Protein AF-A0A2H4VFS8-F1 (afdb_monomer)

Radius of gyration: 21.96 Å; Cα contacts (8 Å, |Δi|>4): 225; chains: 1; bounding box: 40×72×52 Å

Solvent-accessible surface area (backbone atoms only — not comparable to full-atom values): 10709 Å² total; per-residue (Å²): 137,87,81,78,81,76,78,80,76,92,64,66,65,69,62,58,51,53,53,51,34,23,52,55,40,46,54,46,31,50,78,54,38,76,36,35,70,67,17,48,33,65,56,71,67,48,55,74,64,54,52,47,53,9,42,66,72,39,47,92,76,40,47,75,49,74,58,97,90,40,62,27,32,22,33,77,93,63,58,67,81,70,76,62,84,83,52,96,65,89,68,64,49,46,45,80,40,56,57,84,39,56,93,62,60,51,41,70,74,49,70,88,36,30,64,70,88,53,46,74,78,67,60,83,97,75,55,20,31,31,30,48,77,68,31,53,45,30,36,47,48,76,45,85,51,99,71,31,54,46,78,47,79,51,64,79,61,89,71,57,73,63,48,46,50,30,48,51,50,40,52,49,52,50,24,54,74,67,76,32,83

pLDDT: mean 85.87, std 15.76, range [40.78, 98.25]

Nearest PDB structures (foldseek):
  1mkm-assembly1_B  TM=5.967E-01  e=8.851E-01  Thermotoga maritima
  8r3g-assembly1_C  TM=5.478E-01  e=6.572E-01  Bacillus subtilis
  2o0y-assembly2_D  TM=5.936E-01  e=1.606E+00  Rhodococcus sp. (in: high G+C Gram-positive bacteria)
  4ham-assembly1_A-2  TM=4.306E-01  e=7.403E-01  Listeria monocytogenes EGD-e
  3ihu-assembly2_B  TM=4.526E-01  e=4.163E+00  Cupriavidus pinatubonensis JMP134

Foldseek 3Di:
DDDDDDDDDPPPVVVVLLVVLQVLLVVLQAVPPQAALVLVCQLVVDDSVSSVSNCVNCVVQWDWDADPNTITTHHPVPPCVPVPPPPVDPQKAKAFAWPPRCLQRSGPDCVVAEDVVCVVVVDDDTFGFIGIPSHTFWGWDWDDDPAAIDIDTDGPDDDDPRRVVNVVVNVVVVGVVVVHD

Structure (mmCIF, N/CA/C/O backbone):
data_AF-A0A2H4VFS8-F1
#
_entry.id   AF-A0A2H4VFS8-F1
#
loop_
_atom_site.group_PDB
_atom_site.id
_atom_site.type_symbol
_atom_site.label_atom_id
_atom_site.label_alt_id
_atom_site.label_comp_id
_atom_site.label_asym_id
_atom_site.label_entity_id
_atom_site.label_seq_id
_atom_site.pdbx_PDB_ins_code
_atom_site.Cartn_x
_atom_site.Cartn_y
_atom_site.Cartn_z
_atom_site.occupancy
_atom_site.B_iso_or_equiv
_atom_site.auth_seq_id
_atom_site.auth_comp_id
_atom_site.auth_asym_id
_atom_site.auth_atom_id
_atom_site.pdbx_PDB_model_num
ATOM 1 N N . MET A 1 1 ? -3.788 56.561 26.603 1.00 40.78 1 MET A N 1
ATOM 2 C CA . MET A 1 1 ? -3.601 56.008 25.250 1.00 40.78 1 MET A CA 1
ATOM 3 C C . MET A 1 1 ? -3.688 54.502 25.406 1.00 40.78 1 MET A C 1
ATOM 5 O O . MET A 1 1 ? -2.792 53.909 25.986 1.00 40.78 1 MET A O 1
ATOM 9 N N . SER A 1 2 ? -4.862 53.967 25.084 1.00 49.25 2 SER A N 1
ATOM 10 C CA . SER A 1 2 ? -5.205 52.544 25.112 1.00 49.25 2 SER A CA 1
ATOM 11 C C . SER A 1 2 ? -4.477 51.856 23.962 1.00 49.25 2 SER A C 1
ATOM 13 O O . SER A 1 2 ? -4.626 52.319 22.834 1.00 49.25 2 SER A O 1
ATOM 15 N N . LEU A 1 3 ? -3.689 50.817 24.241 1.00 43.34 3 LEU A N 1
ATOM 16 C CA . LEU A 1 3 ? -3.190 49.893 23.224 1.00 43.34 3 LEU A CA 1
ATOM 17 C C . LEU A 1 3 ? -3.836 48.529 23.484 1.00 43.34 3 LEU A C 1
ATOM 19 O O . LEU A 1 3 ? -3.427 47.796 24.380 1.00 43.34 3 LEU A O 1
ATOM 23 N N . ASP A 1 4 ? -4.923 48.317 22.753 1.00 52.69 4 ASP A N 1
ATOM 24 C CA . ASP A 1 4 ? -5.437 47.080 22.173 1.00 52.69 4 ASP A CA 1
ATOM 25 C C . ASP A 1 4 ? -5.128 45.759 22.889 1.00 52.69 4 ASP A C 1
ATOM 27 O O . ASP A 1 4 ? -4.098 45.108 22.720 1.00 52.69 4 ASP A O 1
ATOM 31 N N . MET A 1 5 ? -6.153 45.363 23.637 1.00 52.69 5 MET A N 1
ATOM 32 C CA . MET A 1 5 ? -6.570 44.004 23.945 1.00 52.69 5 MET A CA 1
ATOM 33 C C . MET A 1 5 ? -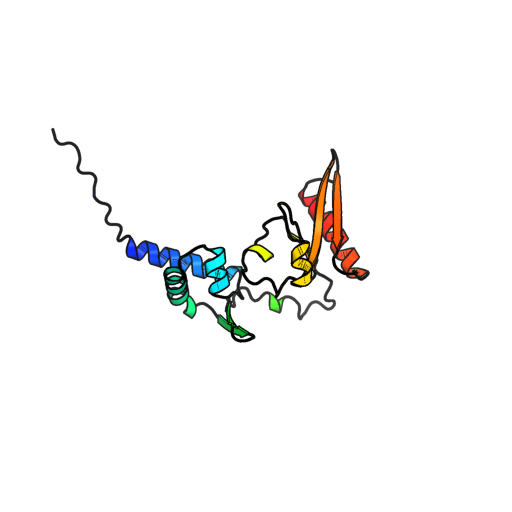6.631 43.178 22.646 1.00 52.69 5 MET A C 1
ATOM 35 O O . MET A 1 5 ? -7.482 43.416 21.791 1.00 52.69 5 MET A O 1
ATOM 39 N N . ILE A 1 6 ? -5.707 42.230 22.486 1.00 55.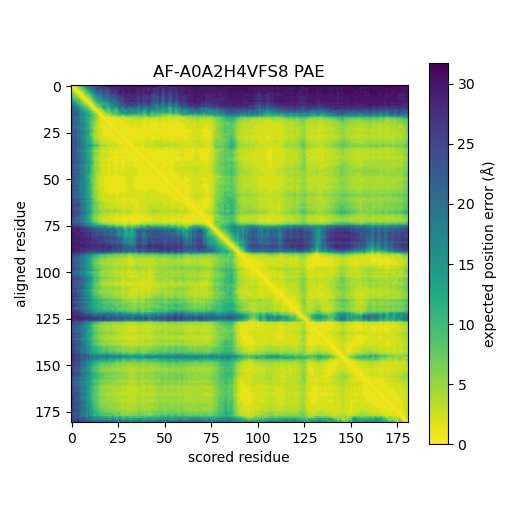16 6 ILE A N 1
ATOM 40 C CA . ILE A 1 6 ? -5.847 41.146 21.508 1.00 55.16 6 ILE A CA 1
ATOM 41 C C . ILE A 1 6 ? -7.029 40.299 22.006 1.00 55.16 6 ILE A C 1
ATOM 43 O O . ILE A 1 6 ? -6.992 39.905 23.173 1.00 55.16 6 ILE A O 1
ATOM 47 N N . PRO A 1 7 ? -8.085 40.055 21.209 1.00 53.31 7 PRO A N 1
ATOM 48 C CA . PRO A 1 7 ? -9.149 39.159 21.637 1.00 53.31 7 PRO A CA 1
ATOM 49 C C . PRO A 1 7 ? -8.556 37.755 21.801 1.00 53.31 7 PRO A C 1
ATOM 51 O O . PRO A 1 7 ? -7.931 37.243 20.871 1.00 53.31 7 PRO A O 1
ATOM 54 N N . GLU A 1 8 ? -8.707 37.169 22.991 1.00 53.09 8 GLU A N 1
ATOM 55 C CA . GLU A 1 8 ? -8.531 35.727 23.175 1.00 53.09 8 GLU A CA 1
ATOM 56 C C . GLU A 1 8 ? -9.456 35.033 22.170 1.00 53.09 8 GLU A C 1
ATOM 58 O O . GLU A 1 8 ? -10.624 35.396 22.029 1.00 53.09 8 GLU A O 1
ATOM 63 N N . SER A 1 9 ? -8.896 34.131 21.371 1.00 56.09 9 SER A N 1
ATOM 64 C CA . SER A 1 9 ? -9.657 33.371 20.394 1.00 56.09 9 SER A CA 1
ATOM 65 C C . SER A 1 9 ? -10.580 32.408 21.134 1.00 56.09 9 SER A C 1
ATOM 67 O O . SER A 1 9 ? -10.085 31.519 21.819 1.00 56.09 9 SER A O 1
ATOM 69 N N . ASP A 1 10 ? -11.894 32.564 20.964 1.00 53.16 10 ASP A N 1
ATOM 70 C CA . ASP A 1 10 ? -12.925 31.607 21.399 1.00 53.16 10 ASP A CA 1
ATOM 71 C C . ASP A 1 10 ? -12.898 30.328 20.526 1.00 53.16 10 ASP A C 1
ATOM 73 O O . ASP A 1 10 ? -13.910 29.937 19.946 1.00 53.16 10 ASP A O 1
ATOM 77 N N . ILE A 1 11 ? -11.723 29.721 20.344 1.00 54.25 11 ILE A N 1
ATOM 78 C CA . ILE A 1 11 ? -11.594 28.394 19.737 1.00 54.25 11 ILE A CA 1
ATOM 79 C C . ILE A 1 11 ? -11.639 27.419 20.912 1.00 54.25 11 ILE A C 1
ATOM 81 O O . ILE A 1 11 ? -10.730 27.408 21.741 1.00 54.25 11 ILE A O 1
ATOM 85 N N . ASP A 1 12 ? -12.727 26.659 21.026 1.00 54.66 12 ASP A N 1
ATOM 86 C CA . ASP A 1 12 ? -12.745 25.452 21.856 1.00 54.66 12 ASP A CA 1
ATOM 87 C C . ASP A 1 12 ? -11.812 24.443 21.162 1.00 54.66 12 ASP A C 1
ATOM 89 O O . ASP A 1 12 ? -12.240 23.667 20.310 1.00 54.66 12 ASP A O 1
ATOM 93 N N . ASP A 1 13 ? -10.509 24.532 21.462 1.00 60.50 13 ASP A N 1
ATOM 94 C CA . ASP A 1 13 ? -9.434 23.767 20.803 1.00 60.50 13 ASP A CA 1
ATOM 95 C C . ASP A 1 13 ? -9.696 22.241 20.822 1.00 60.50 13 ASP A C 1
ATOM 97 O O . ASP A 1 13 ? -9.256 21.527 19.924 1.00 60.50 13 ASP A O 1
ATOM 101 N N . ASP A 1 14 ? -10.454 21.744 21.807 1.00 62.56 14 ASP A N 1
ATOM 102 C CA . ASP A 1 14 ? -10.772 20.318 21.959 1.00 62.56 14 ASP A CA 1
ATOM 103 C C . ASP A 1 14 ? -11.779 19.799 20.901 1.00 62.56 14 ASP A C 1
ATOM 105 O O . ASP A 1 14 ? -11.639 18.669 20.429 1.00 62.56 14 ASP A O 1
ATOM 109 N N . ASP A 1 15 ? -12.778 20.599 20.494 1.00 63.56 15 ASP A N 1
ATOM 110 C CA . ASP A 1 15 ? -13.803 20.170 19.518 1.00 63.56 15 ASP A CA 1
ATOM 111 C C . ASP A 1 15 ? -13.240 20.151 18.079 1.00 63.56 15 ASP A C 1
ATOM 113 O O . ASP A 1 15 ? -13.550 19.248 17.291 1.00 63.56 15 ASP A O 1
ATOM 117 N N . ASP A 1 16 ? -12.366 21.109 17.746 1.00 75.56 16 ASP A N 1
ATOM 118 C CA . ASP A 1 16 ? -11.673 21.172 16.450 1.00 75.56 16 ASP A CA 1
ATOM 119 C C . ASP A 1 16 ? -10.680 20.001 16.281 1.00 75.56 16 ASP A C 1
ATOM 121 O O . ASP A 1 16 ? -10.531 19.450 15.179 1.00 75.56 16 ASP A O 1
ATOM 125 N N . ASP A 1 17 ? -10.033 19.572 17.371 1.00 83.88 17 ASP A N 1
ATOM 126 C CA . ASP A 1 17 ? -9.126 18.422 17.380 1.00 83.88 17 ASP A CA 1
ATOM 127 C C . ASP A 1 17 ? -9.878 17.106 17.100 1.00 83.88 17 ASP A C 1
ATOM 129 O O . ASP A 1 17 ? -9.441 16.301 16.265 1.00 83.88 17 ASP A O 1
ATOM 133 N N . ASP A 1 18 ? -11.046 16.894 17.712 1.00 91.19 18 ASP A N 1
ATOM 134 C CA . ASP A 1 18 ? -11.857 15.691 17.494 1.00 91.19 18 ASP A CA 1
ATOM 135 C C . ASP A 1 18 ? -12.443 15.623 16.068 1.00 91.19 18 ASP A C 1
ATOM 137 O O . ASP A 1 18 ? -12.434 14.551 15.441 1.00 91.19 18 ASP A O 1
ATOM 141 N N . GLU A 1 19 ? -12.889 16.751 15.499 1.00 94.75 19 GLU A N 1
ATOM 142 C CA . GLU A 1 19 ? -13.341 16.806 14.101 1.00 94.75 19 GLU A CA 1
ATOM 143 C C . GLU A 1 19 ? -12.191 16.489 13.130 1.00 94.75 19 GLU A C 1
ATOM 145 O O . GLU A 1 19 ? -12.360 15.707 12.181 1.00 94.75 19 GLU A O 1
ATOM 150 N N . ALA A 1 20 ? -10.990 17.017 13.390 1.00 96.50 20 ALA A N 1
ATOM 151 C CA . ALA A 1 20 ? -9.806 16.733 12.587 1.00 96.50 20 ALA A CA 1
ATOM 152 C C . ALA A 1 20 ? -9.411 15.245 12.637 1.00 96.50 20 ALA A C 1
ATOM 154 O O . ALA A 1 20 ? -9.086 14.649 11.597 1.00 96.50 20 ALA A O 1
ATOM 155 N N . LEU A 1 21 ? -9.477 14.616 13.817 1.00 97.69 21 LEU A N 1
ATOM 156 C CA . LEU A 1 21 ? -9.229 13.181 13.983 1.00 97.69 21 LEU A CA 1
ATOM 157 C C . LEU A 1 21 ? -10.256 12.334 13.228 1.00 97.69 21 LEU A C 1
ATOM 159 O O . LEU A 1 21 ? -9.878 11.368 12.548 1.00 97.69 21 LEU A O 1
ATOM 163 N N . ALA A 1 22 ? -11.537 12.694 13.311 1.00 97.81 22 ALA A N 1
ATOM 164 C CA . ALA A 1 22 ? -12.603 12.015 12.585 1.00 97.81 22 ALA A CA 1
ATOM 165 C C . ALA A 1 22 ? -12.384 12.114 11.068 1.00 97.81 22 ALA A C 1
ATOM 167 O O . ALA A 1 22 ? -12.399 11.098 10.366 1.00 97.81 22 ALA A O 1
ATOM 168 N N . GLU A 1 23 ? -12.100 13.310 10.552 1.00 97.81 23 GLU A N 1
ATOM 169 C CA . GLU A 1 23 ? -11.931 13.528 9.116 1.00 97.81 23 GLU A CA 1
ATOM 170 C C . GLU A 1 23 ? -10.685 12.830 8.555 1.00 97.81 23 GLU A C 1
ATOM 172 O O . GLU A 1 23 ? -10.744 12.194 7.494 1.00 97.81 23 GLU A O 1
ATOM 177 N N . LEU A 1 24 ? -9.558 12.866 9.275 1.00 97.75 24 LEU A N 1
ATOM 178 C CA . LEU A 1 24 ? -8.359 12.131 8.872 1.00 97.75 24 LEU A CA 1
ATOM 179 C C . LEU A 1 24 ? -8.623 10.619 8.828 1.00 97.75 24 LEU A C 1
ATOM 181 O O . LEU A 1 24 ? -8.227 9.945 7.870 1.00 97.75 24 LEU A O 1
ATOM 185 N N . THR A 1 25 ? -9.327 10.096 9.835 1.00 98.12 25 THR A N 1
ATOM 186 C CA . THR A 1 25 ? -9.662 8.671 9.925 1.00 98.12 25 THR A CA 1
ATOM 187 C C . THR A 1 25 ? -10.595 8.241 8.794 1.00 98.12 25 THR A C 1
ATOM 189 O O . THR A 1 25 ? -10.336 7.238 8.119 1.00 98.12 25 THR A O 1
ATOM 192 N N . ARG A 1 26 ? -11.634 9.038 8.519 1.00 97.12 26 ARG A N 1
ATOM 193 C CA . ARG A 1 26 ? -12.576 8.829 7.412 1.00 97.12 26 ARG A CA 1
ATOM 194 C C . ARG A 1 26 ? -11.845 8.730 6.079 1.00 97.12 26 ARG A C 1
ATOM 196 O O . ARG A 1 26 ? -12.007 7.749 5.354 1.00 97.12 26 ARG A O 1
ATOM 203 N N . ARG A 1 27 ? -11.003 9.719 5.759 1.00 95.94 27 ARG A N 1
ATOM 204 C CA . ARG A 1 27 ? -10.257 9.758 4.489 1.00 95.94 27 ARG A CA 1
ATOM 205 C C . ARG A 1 27 ? -9.321 8.573 4.335 1.00 95.94 27 ARG A C 1
ATOM 207 O O . ARG A 1 27 ? -9.212 8.027 3.234 1.00 95.94 27 ARG A O 1
ATOM 214 N N . TYR A 1 28 ? -8.653 8.169 5.414 1.00 96.44 28 TYR A N 1
ATOM 215 C CA . TYR A 1 28 ? -7.762 7.019 5.385 1.00 96.44 28 TYR A CA 1
ATOM 216 C C . TYR A 1 28 ? -8.520 5.740 5.014 1.00 96.44 28 TYR A C 1
ATOM 218 O O . TYR A 1 28 ? -8.186 5.118 4.009 1.00 96.44 28 TYR A O 1
ATOM 226 N N . PHE A 1 29 ? -9.569 5.373 5.755 1.00 95.62 29 PHE A N 1
ATOM 227 C CA . PHE A 1 29 ? -10.275 4.109 5.515 1.00 95.62 29 PHE A CA 1
ATOM 228 C C . PHE A 1 29 ? -11.146 4.107 4.259 1.00 95.62 29 PHE A C 1
ATOM 230 O O . PHE A 1 29 ? -11.350 3.036 3.687 1.00 95.62 29 PHE A O 1
ATOM 237 N N . LYS A 1 30 ? -11.613 5.273 3.792 1.00 92.69 30 LYS A N 1
ATOM 238 C CA . LYS A 1 30 ? -12.268 5.371 2.482 1.00 92.69 30 LYS A CA 1
ATOM 239 C C . LYS A 1 30 ? -11.292 5.064 1.346 1.00 92.69 30 LYS A C 1
ATOM 241 O O . LYS A 1 30 ? -11.585 4.184 0.560 1.00 92.69 30 LYS A O 1
ATOM 246 N N . SER A 1 31 ? -10.116 5.698 1.335 1.00 90.00 31 SER A N 1
ATOM 247 C CA . SER A 1 31 ? -9.152 5.592 0.221 1.00 90.00 31 SER A CA 1
ATOM 248 C C . SER A 1 31 ? -8.182 4.403 0.284 1.00 90.00 31 SER A C 1
ATOM 250 O O . SER A 1 31 ? -7.509 4.092 -0.699 1.00 90.00 31 SER A O 1
ATOM 252 N N . ARG A 1 32 ? -8.005 3.797 1.465 1.00 91.06 32 ARG A N 1
ATOM 253 C CA . ARG A 1 32 ? -7.009 2.738 1.734 1.00 91.06 32 ARG A CA 1
ATOM 254 C C . ARG A 1 32 ? -7.616 1.527 2.439 1.00 91.06 32 ARG A C 1
ATOM 256 O O . ARG A 1 32 ? -6.886 0.657 2.902 1.00 91.06 32 ARG A O 1
ATOM 263 N N . GLY A 1 33 ? -8.937 1.471 2.577 1.00 89.69 33 GLY A N 1
ATOM 264 C CA . GLY A 1 33 ? -9.603 0.260 3.036 1.00 89.69 33 GLY A CA 1
ATOM 265 C C . GLY A 1 33 ? -9.445 -0.869 2.004 1.00 89.69 33 GLY A C 1
ATOM 266 O O . GLY A 1 33 ? -9.414 -0.583 0.808 1.00 89.69 33 GLY A O 1
ATOM 267 N N . PRO A 1 34 ? -9.369 -2.148 2.415 1.00 93.31 34 PRO A N 1
ATOM 268 C CA . PRO A 1 34 ? -9.378 -2.651 3.791 1.00 93.31 34 PRO A CA 1
ATOM 269 C C . PRO A 1 34 ? -8.044 -2.469 4.533 1.00 93.31 34 PRO A C 1
ATOM 271 O O . PRO A 1 34 ? -7.013 -3.002 4.127 1.00 93.31 34 PRO A O 1
ATOM 274 N N . ALA A 1 35 ? -8.078 -1.794 5.686 1.00 95.31 35 ALA A N 1
ATOM 275 C CA . ALA A 1 35 ? -6.903 -1.538 6.527 1.00 95.31 35 ALA A CA 1
ATOM 276 C C . ALA A 1 35 ? -7.206 -1.754 8.014 1.00 95.31 35 ALA A C 1
ATOM 278 O O . ALA A 1 35 ? -8.351 -1.654 8.450 1.00 95.31 35 ALA A O 1
ATOM 279 N N . THR A 1 36 ? -6.186 -2.035 8.825 1.00 97.12 36 THR A N 1
ATOM 280 C CA . THR A 1 36 ? -6.361 -2.164 10.279 1.00 97.12 36 THR A CA 1
ATOM 281 C C . THR A 1 36 ? -6.134 -0.829 10.989 1.00 97.12 36 THR A C 1
ATOM 283 O O . THR A 1 36 ? -5.426 0.045 10.489 1.00 97.12 36 THR A O 1
ATOM 286 N N . LEU A 1 37 ? -6.634 -0.691 12.222 1.00 97.69 37 LEU A N 1
ATOM 287 C CA . LEU A 1 37 ? -6.285 0.449 13.085 1.00 97.69 37 LEU A CA 1
ATOM 288 C C . LEU A 1 37 ? -4.762 0.582 13.278 1.00 97.69 37 LEU A C 1
ATOM 290 O O . LEU A 1 37 ? -4.231 1.681 13.375 1.00 97.69 37 LEU A O 1
ATOM 294 N N . HIS A 1 38 ? -4.039 -0.537 13.308 1.00 97.12 38 HIS A N 1
ATOM 295 C CA . HIS A 1 38 ? -2.585 -0.522 13.443 1.00 97.12 38 HIS A CA 1
ATOM 296 C C . HIS A 1 38 ? -1.880 0.016 12.186 1.00 97.12 38 HIS A C 1
ATOM 298 O O . HIS A 1 38 ? -0.838 0.661 12.304 1.00 97.12 38 HIS A O 1
ATOM 304 N N . ASP A 1 39 ? -2.443 -0.216 10.997 1.00 97.19 39 ASP A N 1
ATOM 305 C CA . ASP A 1 39 ? -1.954 0.402 9.762 1.00 97.19 39 ASP A CA 1
ATOM 306 C C . ASP A 1 39 ? -2.197 1.914 9.786 1.00 97.19 39 ASP A C 1
ATOM 308 O O . ASP A 1 39 ? -1.268 2.675 9.513 1.00 97.19 39 ASP A O 1
ATOM 312 N N . PHE A 1 40 ? -3.386 2.346 10.224 1.00 97.75 40 PHE A N 1
ATOM 313 C CA . PHE A 1 40 ? -3.718 3.764 10.366 1.00 97.75 40 PHE A CA 1
ATOM 314 C C . PHE A 1 40 ? -2.802 4.490 11.359 1.00 97.75 40 PHE A C 1
ATOM 316 O O . PHE A 1 40 ? -2.264 5.545 11.029 1.00 97.75 40 PHE A O 1
ATOM 323 N N . ILE A 1 41 ? -2.558 3.915 12.542 1.00 97.94 41 ILE A N 1
ATOM 324 C CA . ILE A 1 41 ? -1.626 4.470 13.542 1.00 97.94 41 ILE A CA 1
ATOM 325 C C . ILE A 1 41 ? -0.224 4.617 12.943 1.00 97.94 41 ILE A C 1
ATOM 327 O O . ILE A 1 41 ? 0.425 5.647 13.099 1.00 97.94 41 ILE A O 1
ATOM 331 N N . TRP A 1 42 ? 0.255 3.588 12.241 1.00 95.81 42 TRP A N 1
ATOM 332 C CA . TRP A 1 42 ? 1.586 3.626 11.642 1.00 95.81 42 TRP A CA 1
ATOM 333 C C . TRP A 1 42 ? 1.701 4.663 10.517 1.00 95.81 42 TRP A C 1
ATOM 335 O O . TRP A 1 42 ? 2.752 5.288 10.387 1.00 95.81 42 TRP A O 1
ATOM 345 N N . TRP A 1 43 ? 0.650 4.829 9.712 1.00 96.12 43 TRP A N 1
ATOM 346 C CA . TRP A 1 43 ? 0.622 5.776 8.599 1.00 96.12 43 TRP A CA 1
ATOM 347 C C . TRP A 1 43 ? 0.469 7.228 9.065 1.00 96.12 43 TRP A C 1
ATOM 349 O O . TRP A 1 43 ? 1.213 8.094 8.613 1.00 96.12 43 TRP A O 1
ATOM 359 N N . SER A 1 44 ? -0.467 7.487 9.980 1.00 96.38 44 SER A N 1
ATOM 360 C CA . SER A 1 44 ? -0.770 8.836 10.476 1.00 96.38 44 SER A CA 1
ATOM 361 C C . SER A 1 44 ? 0.275 9.357 11.464 1.00 96.38 44 SER A C 1
ATOM 363 O O . SER A 1 44 ? 0.478 10.562 11.566 1.00 96.38 44 SER A O 1
ATOM 365 N N . GLY A 1 45 ? 0.939 8.460 12.202 1.00 96.31 45 GLY A N 1
ATOM 366 C CA . GLY A 1 45 ? 1.843 8.829 13.291 1.00 96.31 45 GLY A CA 1
ATOM 367 C C . GLY A 1 45 ? 1.129 9.314 14.558 1.00 96.31 45 GLY A C 1
ATOM 368 O O . GLY A 1 45 ? 1.806 9.753 15.486 1.00 96.31 45 GLY A O 1
ATOM 369 N N . LEU A 1 46 ? -0.204 9.221 14.609 1.00 97.25 46 LEU A N 1
ATOM 370 C CA . LEU A 1 46 ? -1.007 9.598 15.769 1.00 97.25 46 LEU A CA 1
ATOM 371 C C . LEU A 1 46 ? -0.721 8.712 16.983 1.00 97.25 46 LEU A C 1
ATOM 373 O O . LEU A 1 46 ? -0.313 7.547 16.867 1.00 97.25 46 LEU A O 1
ATOM 377 N N . LEU A 1 47 ? -1.018 9.245 18.170 1.00 97.38 47 LEU A N 1
ATOM 378 C CA . LEU A 1 47 ? -1.092 8.417 19.361 1.00 97.38 47 LEU A CA 1
ATOM 379 C C . LEU A 1 47 ? -2.228 7.400 19.204 1.00 97.38 47 LEU A C 1
ATOM 381 O O . LEU A 1 47 ? -3.246 7.627 18.554 1.00 97.38 47 LEU A O 1
ATOM 385 N N . THR A 1 48 ? -2.062 6.238 19.836 1.00 97.94 48 THR A N 1
ATOM 386 C CA . THR A 1 48 ? -3.087 5.184 19.797 1.00 97.94 48 THR A CA 1
ATOM 387 C C . THR A 1 48 ? -4.427 5.638 20.385 1.00 97.94 48 THR A C 1
ATOM 389 O O . THR A 1 48 ? -5.449 5.083 19.994 1.00 97.94 48 THR A O 1
ATOM 392 N N . ALA A 1 49 ? -4.436 6.598 21.318 1.00 97.69 49 ALA A N 1
ATOM 393 C CA . ALA A 1 49 ? -5.674 7.162 21.858 1.00 97.69 49 ALA A CA 1
ATOM 394 C C . ALA A 1 49 ? -6.427 7.940 20.770 1.00 97.69 49 ALA A C 1
ATOM 396 O O . ALA A 1 49 ? -7.529 7.542 20.412 1.00 97.69 49 ALA A O 1
ATOM 397 N N . ASP A 1 50 ? -5.776 8.923 20.155 1.00 97.75 50 ASP A N 1
ATOM 398 C CA . ASP A 1 50 ? -6.356 9.792 19.125 1.00 97.75 50 ASP A CA 1
ATOM 399 C C . ASP A 1 50 ? -6.850 8.995 17.910 1.00 97.75 50 ASP A C 1
ATOM 401 O O . ASP A 1 50 ? -7.961 9.184 17.422 1.00 97.75 50 ASP A O 1
ATOM 405 N N . ALA A 1 51 ? -6.069 8.005 17.462 1.00 98.12 51 ALA A N 1
ATOM 406 C CA . ALA A 1 51 ? -6.479 7.128 16.367 1.00 98.12 51 ALA A CA 1
ATOM 407 C C . ALA A 1 51 ? -7.721 6.280 16.709 1.00 98.12 51 ALA A C 1
ATOM 409 O O . ALA A 1 51 ? -8.491 5.919 15.817 1.00 98.12 51 ALA A O 1
ATOM 410 N N . ARG A 1 52 ? -7.920 5.929 17.989 1.00 98.06 52 ARG A N 1
ATOM 411 C CA . ARG A 1 52 ? -9.141 5.247 18.446 1.00 98.06 52 ARG A CA 1
ATOM 412 C C . ARG A 1 52 ? -10.313 6.211 18.523 1.00 98.06 52 ARG A C 1
ATOM 414 O O . ARG A 1 52 ? -11.396 5.801 18.126 1.00 98.06 52 ARG A O 1
ATOM 421 N N . THR A 1 53 ? -10.097 7.438 18.992 1.00 97.88 53 THR A N 1
ATOM 422 C CA . THR A 1 53 ? -11.117 8.494 19.005 1.00 97.88 53 THR A CA 1
ATOM 423 C C . THR A 1 53 ? -11.646 8.734 17.595 1.00 97.88 53 THR A C 1
ATOM 425 O O . THR A 1 53 ? -12.839 8.564 17.351 1.00 97.88 53 THR A O 1
ATOM 428 N N . GLY A 1 54 ? -10.750 8.973 16.632 1.00 98.12 54 GLY A N 1
ATOM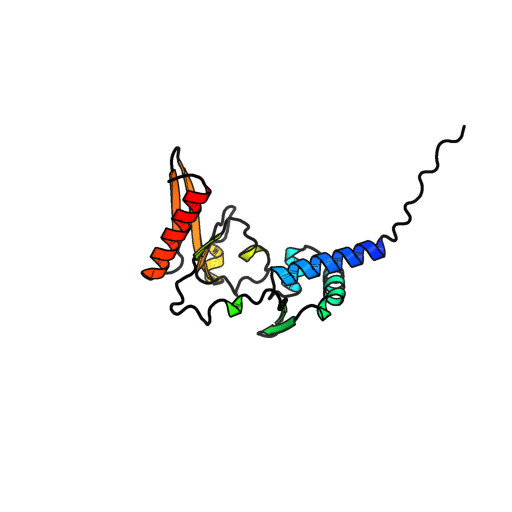 429 C CA . GLY A 1 54 ? -11.130 9.171 15.235 1.00 98.12 54 GLY A CA 1
ATOM 430 C C . GLY A 1 54 ? -11.856 7.966 14.626 1.00 98.12 54 GLY A C 1
ATOM 431 O O . GLY A 1 54 ? -12.854 8.140 13.930 1.00 98.12 54 GLY A O 1
ATOM 432 N N . LEU A 1 55 ? -11.418 6.731 14.919 1.00 98.25 55 LEU A N 1
ATOM 433 C CA . LEU A 1 55 ? -12.106 5.527 14.432 1.00 98.25 55 LEU A CA 1
ATOM 434 C C . LEU A 1 55 ? -13.493 5.368 15.059 1.00 98.25 55 LEU A C 1
ATOM 436 O O . LEU A 1 55 ? -14.439 5.039 14.350 1.00 98.25 55 LEU A O 1
ATOM 440 N N . GLU A 1 56 ? -13.630 5.598 16.362 1.00 98.00 56 GLU A N 1
ATOM 441 C CA . GLU A 1 56 ? -14.914 5.518 17.061 1.00 98.00 56 GLU A CA 1
ATOM 442 C C . GLU A 1 56 ? -15.923 6.532 16.506 1.00 98.00 56 GLU A C 1
ATOM 444 O O . GLU A 1 56 ? -17.090 6.180 16.333 1.00 98.00 56 GLU A O 1
ATOM 449 N N . ALA A 1 57 ? -15.463 7.736 16.152 1.00 97.50 57 ALA A N 1
ATOM 450 C CA . ALA A 1 57 ? -16.294 8.787 15.570 1.00 97.50 57 ALA A CA 1
ATOM 451 C C . ALA A 1 57 ? -16.868 8.421 14.189 1.00 97.50 57 ALA A C 1
ATOM 453 O O . ALA A 1 57 ? -17.969 8.851 13.853 1.00 97.50 57 ALA A O 1
ATOM 454 N N . VAL A 1 58 ? -16.152 7.615 13.391 1.00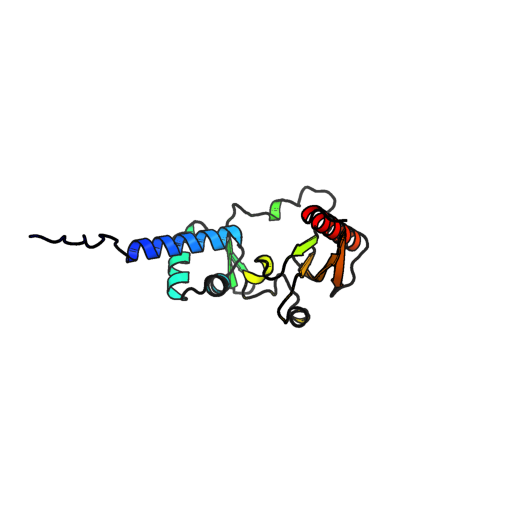 97.38 58 VAL A N 1
ATOM 455 C CA . VAL A 1 58 ? -16.534 7.324 11.992 1.00 97.38 58 VAL A CA 1
ATOM 456 C C . VAL A 1 58 ? -16.875 5.861 11.715 1.00 97.38 58 VAL A C 1
ATOM 458 O O . VAL A 1 58 ? -17.250 5.521 10.595 1.00 97.38 58 VAL A O 1
ATOM 461 N N . LYS A 1 59 ? -16.775 4.961 12.703 1.00 96.06 59 LYS A N 1
ATOM 462 C CA . LYS A 1 59 ? -16.991 3.515 12.498 1.00 96.06 59 LYS A CA 1
ATOM 463 C C . LYS A 1 59 ? -18.382 3.154 11.973 1.00 96.06 59 LYS A C 1
ATOM 465 O O . LYS A 1 59 ? -18.530 2.096 11.378 1.00 96.06 59 LYS A O 1
ATOM 470 N N . SER A 1 60 ? -19.398 3.986 12.211 1.00 96.12 60 SER A N 1
ATOM 471 C CA . SER A 1 60 ? -20.760 3.782 11.693 1.00 96.12 60 SER A CA 1
ATOM 472 C C . SER A 1 60 ? -20.857 3.982 10.177 1.00 96.12 60 SER A C 1
ATOM 474 O O . SER A 1 60 ? -21.817 3.522 9.567 1.00 96.12 60 SER A O 1
ATOM 476 N N . GLU A 1 61 ? -19.867 4.639 9.573 1.00 94.88 61 GLU A N 1
ATOM 477 C CA . GLU A 1 61 ? -19.763 4.879 8.130 1.00 94.88 61 GLU A CA 1
ATOM 478 C C . GLU A 1 61 ? -18.854 3.870 7.419 1.00 94.88 61 GLU A C 1
ATOM 480 O O . GLU A 1 61 ? -18.671 3.935 6.200 1.00 94.88 61 GLU A O 1
ATOM 485 N N . LEU A 1 62 ? -18.245 2.959 8.178 1.00 95.12 62 LEU A N 1
ATOM 486 C CA . LEU A 1 62 ? -17.297 1.975 7.683 1.00 95.12 62 LEU A CA 1
ATOM 487 C C . LEU A 1 62 ? -17.846 0.567 7.884 1.00 95.12 62 LEU A C 1
ATOM 489 O O . LEU A 1 62 ? -18.438 0.233 8.908 1.00 95.12 62 LEU A O 1
ATOM 493 N N . ASN A 1 63 ? -17.557 -0.291 6.918 1.00 94.62 63 ASN A N 1
ATOM 494 C CA . ASN A 1 63 ? -17.677 -1.725 7.086 1.00 94.62 63 ASN A CA 1
ATOM 495 C C . ASN A 1 63 ? -16.439 -2.284 7.774 1.00 94.62 63 ASN A C 1
ATOM 497 O O . ASN A 1 63 ? -15.349 -1.704 7.714 1.00 94.62 63 ASN A O 1
ATOM 501 N N . GLN A 1 64 ? -16.608 -3.450 8.395 1.00 95.50 64 GLN A N 1
ATOM 502 C CA . GLN A 1 64 ? -15.501 -4.194 8.972 1.00 95.50 64 GLN A CA 1
ATOM 503 C C . GLN A 1 64 ? -15.568 -5.684 8.653 1.00 95.50 64 GLN A C 1
ATOM 505 O O . GLN A 1 64 ? -16.635 -6.295 8.645 1.00 95.50 64 GLN A O 1
ATOM 510 N N . GLU A 1 65 ? -14.398 -6.287 8.477 1.00 94.75 65 GLU A N 1
ATOM 511 C CA . GLU A 1 65 ? -14.238 -7.731 8.349 1.00 94.75 65 GLU A CA 1
ATOM 512 C C . GLU A 1 65 ? -13.081 -8.218 9.221 1.00 94.75 65 GLU A C 1
ATOM 514 O O . GLU A 1 65 ? -12.057 -7.549 9.363 1.00 94.75 65 GLU A O 1
ATOM 519 N N . THR A 1 66 ? -13.230 -9.399 9.825 1.00 95.88 66 THR A N 1
ATOM 520 C CA . THR A 1 66 ? -12.153 -10.019 10.604 1.00 95.88 66 THR A CA 1
ATOM 521 C C . THR A 1 66 ? -11.492 -11.137 9.814 1.00 95.88 66 THR A C 1
ATOM 523 O O . THR A 1 66 ? -12.071 -12.204 9.626 1.00 95.88 66 THR A O 1
ATOM 526 N N . ILE A 1 67 ? -10.233 -10.933 9.427 1.00 92.38 67 ILE A N 1
ATOM 527 C CA . ILE A 1 67 ? -9.440 -11.907 8.672 1.00 92.38 67 ILE A CA 1
ATOM 528 C C . ILE A 1 67 ? -8.252 -12.327 9.532 1.00 92.38 67 ILE A C 1
ATOM 530 O O . ILE A 1 67 ? -7.457 -11.495 9.971 1.00 92.38 67 ILE A O 1
ATOM 534 N N . LYS A 1 68 ? -8.121 -13.635 9.796 1.00 91.75 68 LYS A N 1
ATOM 535 C CA . LYS A 1 68 ? -7.024 -14.209 10.607 1.00 91.75 68 LYS A CA 1
ATOM 536 C C . LYS A 1 68 ? -6.837 -13.496 11.962 1.00 91.75 68 LYS A C 1
ATOM 538 O O . LYS A 1 68 ? -5.712 -13.279 12.408 1.00 91.75 68 LYS A O 1
ATOM 543 N N . GLY A 1 69 ? -7.946 -13.125 12.607 1.00 93.31 69 GLY A N 1
ATOM 544 C CA . GLY A 1 69 ? -7.950 -12.476 13.923 1.00 93.31 69 GLY A CA 1
ATOM 545 C C . GLY A 1 69 ? -7.608 -10.982 13.918 1.00 93.31 69 GLY A C 1
ATOM 546 O O . GLY A 1 69 ? -7.332 -10.432 14.980 1.00 93.31 69 GLY A O 1
ATOM 547 N N . ARG A 1 70 ? -7.609 -10.320 12.756 1.00 94.62 70 ARG A N 1
ATOM 548 C CA . ARG A 1 70 ? -7.437 -8.866 12.641 1.00 94.62 70 ARG A CA 1
ATOM 549 C C . ARG A 1 70 ? -8.666 -8.231 12.013 1.00 94.62 70 ARG A C 1
ATOM 551 O O . ARG A 1 70 ? -9.152 -8.740 11.008 1.00 94.62 70 ARG A O 1
ATOM 558 N N . THR A 1 71 ? -9.122 -7.126 12.590 1.00 96.75 71 THR A N 1
ATOM 559 C CA . THR A 1 71 ? -10.232 -6.327 12.065 1.00 96.75 71 THR A CA 1
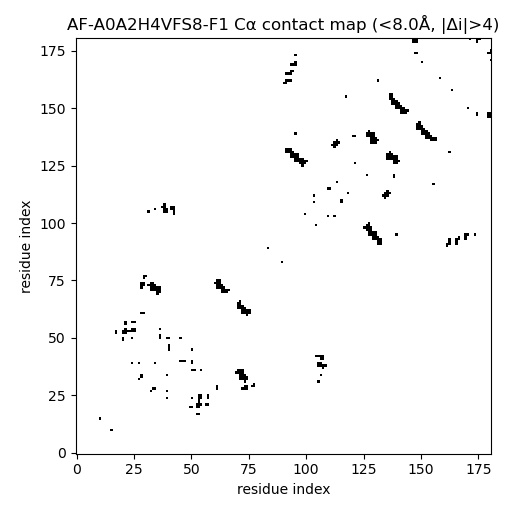ATOM 560 C C . THR A 1 71 ? -9.718 -5.346 11.018 1.00 96.75 71 THR A C 1
ATOM 562 O O . THR A 1 71 ? -8.841 -4.528 11.310 1.00 96.75 71 THR A O 1
ATOM 565 N N . TYR A 1 72 ? -10.278 -5.437 9.819 1.00 95.81 72 TYR A N 1
ATOM 566 C CA . TYR A 1 72 ? -10.044 -4.544 8.695 1.00 95.81 72 TYR A CA 1
ATOM 567 C C . TYR A 1 72 ? -11.272 -3.673 8.487 1.00 95.81 72 TYR A C 1
ATOM 569 O O . TYR A 1 72 ? -12.380 -4.196 8.468 1.00 95.81 72 TYR A O 1
ATOM 577 N N . TRP A 1 73 ? -11.058 -2.377 8.306 1.00 96.50 73 TRP A N 1
ATOM 578 C CA . TRP A 1 73 ? -12.086 -1.375 8.064 1.00 96.50 73 TRP A CA 1
ATOM 579 C C . TRP A 1 73 ? -11.993 -0.864 6.629 1.00 96.50 73 TRP A C 1
ATOM 581 O O . TRP A 1 73 ? -10.886 -0.681 6.112 1.00 96.50 73 TRP A O 1
ATOM 591 N N . TYR A 1 74 ? -13.138 -0.653 5.986 1.00 93.81 74 TYR A N 1
ATOM 592 C CA . TYR A 1 74 ? -13.232 -0.176 4.606 1.00 93.81 74 TYR A CA 1
ATOM 593 C C . TYR A 1 74 ? -14.577 0.493 4.331 1.00 93.81 74 TYR A C 1
ATOM 595 O O . TYR A 1 74 ? -15.549 0.277 5.050 1.00 93.81 74 TYR A O 1
ATOM 603 N N . SER A 1 75 ? -14.643 1.286 3.265 1.00 90.94 75 SER A N 1
ATOM 604 C CA . SER A 1 75 ? -15.901 1.828 2.752 1.00 90.94 75 SER A CA 1
ATOM 605 C C . SER A 1 75 ? -16.445 0.975 1.606 1.00 90.94 75 SER A C 1
ATOM 607 O O . SER A 1 75 ? -15.685 0.452 0.795 1.00 90.94 75 SER A O 1
ATOM 609 N N . GLU A 1 76 ? -17.769 0.840 1.530 1.00 77.12 76 GLU A N 1
ATOM 610 C CA . GLU A 1 76 ? -18.462 0.172 0.420 1.00 77.12 76 GLU A CA 1
ATOM 611 C C . GLU A 1 76 ? -18.404 0.974 -0.889 1.00 77.12 76 GLU A C 1
ATOM 613 O O . GLU A 1 76 ? -18.444 0.388 -1.969 1.00 77.12 76 GLU A O 1
ATOM 618 N N . GLU A 1 77 ? -18.270 2.303 -0.798 1.00 66.88 77 GLU A N 1
ATOM 619 C CA . GLU A 1 77 ? -18.273 3.213 -1.954 1.00 66.88 77 GLU A CA 1
ATOM 620 C C . GLU A 1 77 ? -17.105 2.941 -2.921 1.00 66.88 77 GLU A C 1
ATOM 622 O O . GLU A 1 77 ? -17.218 3.213 -4.115 1.00 66.88 77 GLU A O 1
ATOM 627 N N . GLU A 1 78 ? -16.013 2.345 -2.431 1.00 57.12 78 GLU A N 1
ATOM 628 C CA . GLU A 1 78 ? -14.809 2.019 -3.206 1.00 57.12 78 GLU A CA 1
ATOM 629 C C . GLU A 1 78 ? -14.597 0.504 -3.369 1.00 57.12 78 GLU A C 1
ATOM 631 O O . GLU A 1 78 ? -13.465 0.031 -3.490 1.00 57.12 78 GLU A O 1
ATOM 636 N N . ASN A 1 79 ? -15.671 -0.296 -3.393 1.00 50.12 79 ASN A N 1
ATOM 637 C CA . ASN A 1 79 ? -15.563 -1.730 -3.667 1.00 50.12 79 ASN A CA 1
ATOM 638 C C . ASN A 1 79 ? -15.261 -1.983 -5.162 1.00 50.12 79 ASN A C 1
ATOM 640 O O . ASN A 1 79 ? -16.096 -2.450 -5.934 1.00 50.12 79 ASN A O 1
ATOM 644 N N . LEU A 1 80 ? -14.023 -1.682 -5.569 1.00 51.62 80 LEU A N 1
ATOM 645 C CA . LEU A 1 80 ? -13.438 -1.951 -6.891 1.00 51.62 80 LEU A CA 1
ATOM 646 C C . LEU A 1 80 ? -13.385 -3.454 -7.228 1.00 51.62 80 LEU A C 1
ATOM 648 O O . LEU A 1 80 ? -13.035 -3.818 -8.350 1.00 51.62 80 LEU A O 1
ATOM 652 N N . LEU A 1 81 ? -13.747 -4.335 -6.285 1.00 49.75 81 LEU A N 1
ATOM 653 C CA . LEU A 1 81 ? -13.897 -5.775 -6.515 1.00 49.75 81 LEU A CA 1
ATOM 654 C C . LEU A 1 81 ? -14.984 -6.099 -7.554 1.00 49.75 81 LEU A C 1
ATOM 656 O O . LEU A 1 81 ? -14.937 -7.169 -8.153 1.00 49.75 81 LEU A O 1
ATOM 660 N N . THR A 1 82 ? -15.911 -5.176 -7.831 1.00 48.00 82 THR A N 1
ATOM 661 C CA . THR A 1 82 ? -16.960 -5.355 -8.850 1.00 48.00 82 THR A CA 1
ATOM 662 C C . THR A 1 82 ? -16.512 -5.035 -10.282 1.00 48.00 82 THR A C 1
ATOM 664 O O . THR A 1 82 ? -17.273 -5.266 -11.218 1.00 48.00 82 THR A O 1
ATOM 667 N N . LEU A 1 83 ? -15.280 -4.559 -10.512 1.00 47.94 83 LEU A N 1
ATOM 668 C CA . LEU A 1 83 ? -14.828 -4.175 -11.860 1.00 47.94 83 LEU A CA 1
ATOM 669 C C . LEU A 1 83 ? -14.438 -5.342 -12.788 1.00 47.94 83 LEU A C 1
ATOM 671 O O . LEU A 1 83 ? -14.100 -5.081 -13.940 1.00 47.94 83 LEU A O 1
ATOM 675 N N . ASN A 1 84 ? -14.470 -6.603 -12.339 1.00 47.06 84 ASN A N 1
ATOM 676 C CA . ASN A 1 84 ? -13.898 -7.722 -13.108 1.00 47.06 84 ASN A CA 1
ATOM 677 C C . ASN A 1 84 ? -14.783 -8.969 -13.258 1.00 47.06 84 ASN A C 1
ATOM 679 O O . ASN A 1 84 ? -14.295 -9.978 -13.764 1.00 47.06 84 ASN A O 1
ATOM 683 N N . GLU A 1 85 ? -16.059 -8.942 -12.870 1.00 50.47 85 GLU A N 1
ATOM 684 C CA . GLU A 1 85 ? -16.930 -10.104 -13.128 1.00 50.47 85 GLU A CA 1
ATOM 685 C C . GLU A 1 85 ? -17.447 -10.153 -14.583 1.00 50.47 85 GLU A C 1
ATOM 687 O O . GLU A 1 85 ? -17.702 -11.243 -15.092 1.00 50.47 85 GLU A O 1
ATOM 692 N N . ASP A 1 86 ? -17.487 -9.018 -15.299 1.00 50.09 86 ASP A N 1
ATOM 693 C CA . ASP A 1 86 ? -18.075 -8.921 -16.652 1.00 50.09 86 ASP A CA 1
ATOM 694 C C . ASP A 1 86 ? -17.064 -8.824 -17.820 1.00 50.09 86 ASP A C 1
ATOM 696 O O . ASP A 1 86 ? -17.440 -8.915 -18.994 1.00 50.09 86 ASP A O 1
ATOM 700 N N . SER A 1 87 ? -15.762 -8.679 -17.559 1.00 50.19 87 SER A N 1
ATOM 701 C CA . SER A 1 87 ? -14.731 -8.563 -18.605 1.00 50.19 87 SER A CA 1
ATOM 702 C C . SER A 1 87 ? -14.164 -9.945 -18.952 1.00 50.19 87 SER A C 1
ATOM 704 O O . SER A 1 87 ? -13.234 -10.430 -18.316 1.00 50.19 87 SER A O 1
ATOM 706 N N . GLY A 1 88 ? -14.714 -10.584 -19.991 1.00 48.44 88 GLY A N 1
ATOM 707 C CA . GLY A 1 88 ? -14.438 -11.959 -20.459 1.00 48.44 88 GLY A CA 1
ATOM 708 C C . GLY A 1 88 ? -12.996 -12.363 -20.841 1.00 48.44 88 GLY A C 1
ATOM 709 O O . GLY A 1 88 ? -12.810 -13.350 -21.549 1.00 48.44 88 GLY A O 1
ATOM 710 N N . ALA A 1 89 ? -11.971 -11.656 -20.374 1.00 57.78 89 ALA A N 1
ATOM 711 C CA . ALA A 1 89 ? -10.603 -12.141 -20.232 1.00 57.78 89 ALA A CA 1
ATOM 712 C C . ALA A 1 89 ? -9.932 -11.296 -19.142 1.00 57.78 89 ALA A C 1
ATOM 714 O O . ALA A 1 89 ? -9.720 -10.100 -19.343 1.00 57.78 89 ALA A O 1
ATOM 715 N N . ASN A 1 90 ? -9.604 -11.899 -17.997 1.00 71.88 90 ASN A N 1
ATOM 716 C CA . ASN A 1 90 ? -8.894 -11.215 -16.915 1.00 71.88 90 ASN A CA 1
ATOM 717 C C . ASN A 1 90 ? -7.436 -10.994 -17.366 1.00 71.88 90 ASN A C 1
ATOM 719 O O . ASN A 1 90 ? -6.562 -11.832 -17.137 1.00 71.88 90 ASN A O 1
ATOM 723 N N . LEU A 1 91 ? -7.203 -9.941 -18.157 1.00 82.94 91 LEU A N 1
ATOM 724 C CA . LEU A 1 91 ? -5.873 -9.585 -18.637 1.00 82.94 91 LEU A CA 1
ATOM 725 C C . LEU A 1 91 ? -5.017 -9.130 -17.447 1.00 82.94 91 LEU A C 1
ATOM 727 O O . LEU A 1 91 ? -5.526 -8.396 -16.600 1.00 82.94 91 LEU A O 1
ATOM 731 N N . PRO A 1 92 ? -3.725 -9.500 -17.396 1.00 92.00 92 PRO A N 1
ATOM 732 C CA . PRO A 1 92 ? -2.853 -9.093 -16.301 1.00 92.00 92 PRO A CA 1
ATOM 733 C C . PRO A 1 92 ? -2.758 -7.567 -16.186 1.00 92.00 92 PRO A C 1
ATOM 735 O O . PRO A 1 92 ? -2.443 -6.883 -17.166 1.00 92.00 92 PRO A O 1
ATOM 738 N N . VAL A 1 93 ? -2.970 -7.029 -14.987 1.00 92.25 93 VAL A N 1
ATOM 739 C CA . VAL A 1 93 ? -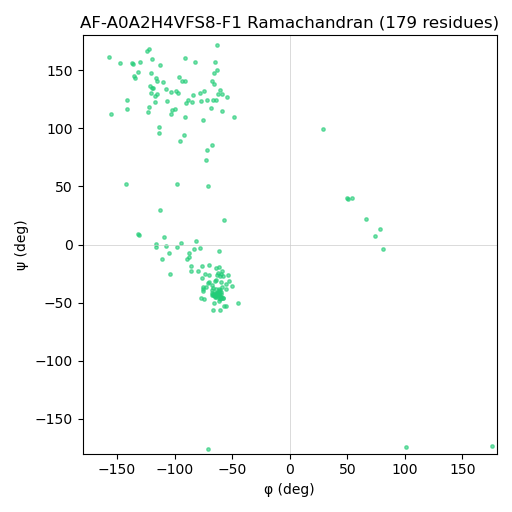2.886 -5.592 -14.708 1.00 92.25 93 VAL A CA 1
ATOM 740 C C . VAL A 1 93 ? -1.538 -5.275 -14.074 1.00 92.25 93 VAL A C 1
ATOM 742 O O . VAL A 1 93 ? -1.232 -5.714 -12.965 1.00 92.25 93 VAL A O 1
ATOM 745 N N . VAL A 1 94 ? -0.725 -4.466 -14.762 1.00 96.25 94 VAL A N 1
ATOM 746 C CA . VAL A 1 94 ? 0.615 -4.083 -14.294 1.00 96.25 94 VAL A CA 1
ATOM 747 C C . VAL A 1 94 ? 0.710 -2.589 -14.002 1.00 96.25 94 VAL A C 1
ATOM 749 O O . VAL A 1 94 ? 0.428 -1.757 -14.861 1.00 96.25 94 VAL A O 1
ATOM 752 N N . HIS A 1 95 ? 1.219 -2.250 -12.815 1.00 96.25 95 HIS A N 1
ATOM 753 C CA . HIS A 1 95 ? 1.546 -0.880 -12.419 1.00 96.25 95 HIS A CA 1
ATOM 754 C C . HIS A 1 95 ? 3.035 -0.726 -12.092 1.00 96.25 95 HIS A C 1
ATOM 756 O O . HIS A 1 95 ? 3.628 -1.524 -11.361 1.00 96.25 95 HIS A O 1
ATOM 762 N N . LEU A 1 96 ? 3.639 0.350 -12.604 1.00 96.50 96 LEU A N 1
ATOM 763 C CA . LEU A 1 96 ? 4.996 0.778 -12.261 1.00 96.50 96 LEU A CA 1
ATOM 764 C C . LEU A 1 96 ? 4.936 1.837 -11.161 1.00 96.50 96 LEU A C 1
ATOM 766 O O . LEU A 1 96 ? 4.894 3.037 -11.429 1.00 96.50 96 LEU A O 1
ATOM 770 N N . LEU A 1 97 ? 4.950 1.380 -9.915 1.00 94.75 97 LEU A N 1
ATOM 771 C CA . LEU A 1 97 ? 4.790 2.234 -8.746 1.00 94.75 97 LEU A CA 1
ATOM 772 C C . LEU A 1 97 ? 6.102 2.977 -8.439 1.00 94.75 97 LEU A C 1
ATOM 774 O O . LEU A 1 97 ? 7.166 2.341 -8.407 1.00 94.75 97 LEU A O 1
ATOM 778 N N . PRO A 1 98 ? 6.083 4.307 -8.240 1.00 92.19 98 PRO A N 1
ATOM 779 C CA . PRO A 1 98 ? 7.258 5.073 -7.846 1.00 92.19 98 PRO A CA 1
ATOM 780 C C . PRO A 1 98 ? 7.791 4.668 -6.464 1.00 92.19 98 PRO A C 1
ATOM 782 O O . PRO A 1 98 ? 7.210 3.885 -5.715 1.00 92.19 98 PRO A O 1
ATOM 785 N N . THR A 1 99 ? 8.957 5.209 -6.116 1.00 88.75 99 THR A N 1
ATOM 786 C CA . THR A 1 99 ? 9.445 5.110 -4.736 1.00 88.75 99 THR A CA 1
ATOM 787 C C . THR A 1 99 ? 8.510 5.902 -3.818 1.00 88.75 99 THR A C 1
ATOM 789 O O . THR A 1 99 ? 8.125 7.009 -4.180 1.00 88.75 99 THR A O 1
ATOM 792 N N . TYR A 1 100 ? 8.203 5.344 -2.642 1.00 85.44 100 TYR A N 1
ATOM 793 C CA . TYR A 1 100 ? 7.256 5.895 -1.657 1.00 85.44 100 TYR A CA 1
ATOM 794 C C . TYR A 1 100 ? 5.797 5.927 -2.112 1.00 85.44 100 TYR A C 1
ATOM 796 O O . TYR A 1 100 ? 5.007 6.681 -1.565 1.00 85.44 100 TYR A O 1
ATOM 804 N N . ASP A 1 101 ?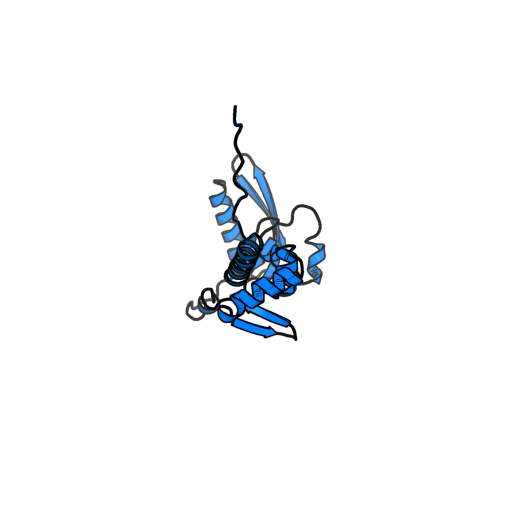 5.434 5.093 -3.085 1.00 90.88 101 ASP A N 1
ATOM 805 C CA . ASP A 1 101 ? 4.031 4.934 -3.440 1.00 90.88 101 ASP A CA 1
ATOM 806 C C . ASP A 1 101 ? 3.207 4.421 -2.244 1.00 90.88 101 ASP A C 1
ATOM 808 O O . ASP A 1 101 ? 3.601 3.468 -1.551 1.00 90.88 101 ASP A O 1
ATOM 812 N N . GLU A 1 102 ? 2.064 5.067 -2.014 1.00 89.75 102 GLU A N 1
ATOM 813 C CA . GLU A 1 102 ? 1.145 4.794 -0.907 1.00 89.75 102 GLU A CA 1
ATOM 814 C C . GLU A 1 102 ? 0.655 3.344 -0.909 1.00 89.75 102 GLU A C 1
ATOM 816 O O . GLU A 1 102 ? 0.451 2.779 0.161 1.00 89.75 102 GLU A O 1
ATOM 821 N N . TYR A 1 103 ? 0.608 2.675 -2.065 1.00 90.56 103 TYR A N 1
ATOM 822 C CA . TYR A 1 103 ? 0.204 1.272 -2.153 1.00 90.56 103 TYR A CA 1
ATOM 823 C C . TYR A 1 103 ? 0.948 0.354 -1.165 1.00 90.56 103 TYR A C 1
ATOM 825 O O . TYR A 1 103 ? 0.371 -0.570 -0.599 1.00 90.56 103 TYR A O 1
ATOM 833 N N . LEU A 1 104 ? 2.233 0.627 -0.907 1.00 88.00 104 LEU A N 1
ATOM 834 C CA . LEU A 1 104 ? 3.014 -0.083 0.114 1.00 88.00 104 LEU A CA 1
ATOM 835 C C . LEU A 1 104 ? 3.223 0.731 1.390 1.00 88.00 104 LEU A C 1
ATOM 837 O O . LEU A 1 104 ? 3.510 0.153 2.440 1.00 88.00 104 LEU A O 1
ATOM 841 N N . PHE A 1 105 ? 3.175 2.058 1.298 1.00 87.06 105 PHE A N 1
ATOM 842 C CA . PHE A 1 105 ? 3.479 2.968 2.402 1.00 87.06 105 PHE A CA 1
ATOM 843 C C . PHE A 1 105 ? 2.259 3.417 3.203 1.00 87.06 105 PHE A C 1
ATOM 845 O O . PHE A 1 105 ? 2.443 4.127 4.180 1.00 87.06 105 PHE A O 1
ATOM 852 N N . SER A 1 106 ? 1.059 2.946 2.872 1.00 89.75 106 SER A N 1
ATOM 853 C CA . SER A 1 106 ? -0.142 3.106 3.696 1.00 89.75 106 SER A CA 1
ATOM 854 C C . SER A 1 106 ? -0.343 1.982 4.714 1.00 89.75 106 SER A C 1
ATOM 856 O O . SER A 1 106 ? -1.147 2.138 5.629 1.00 89.75 106 SER A O 1
ATOM 858 N N . TYR A 1 107 ? 0.402 0.875 4.590 1.00 92.00 107 TYR A N 1
ATOM 859 C CA . TYR A 1 107 ? 0.234 -0.316 5.424 1.00 92.00 107 TYR A CA 1
ATOM 860 C C . TYR A 1 107 ? 1.505 -0.683 6.184 1.00 92.00 107 TYR A C 1
ATOM 862 O O . TYR A 1 107 ? 2.626 -0.726 5.643 1.00 92.00 107 TYR A O 1
ATOM 870 N N . ARG A 1 108 ? 1.315 -1.019 7.459 1.00 90.56 108 ARG A N 1
ATOM 871 C CA . ARG A 1 108 ? 2.377 -1.517 8.324 1.00 90.56 108 ARG A CA 1
ATOM 872 C C . ARG A 1 108 ? 2.669 -2.976 8.018 1.00 90.56 108 ARG A C 1
ATOM 874 O O . ARG A 1 108 ? 3.841 -3.348 7.896 1.00 90.56 108 ARG A O 1
ATOM 881 N N . ASP A 1 109 ? 1.624 -3.787 7.891 1.00 88.81 109 ASP A N 1
ATOM 882 C CA . ASP A 1 109 ? 1.746 -5.144 7.367 1.00 88.81 109 ASP A CA 1
ATOM 883 C C . ASP A 1 109 ? 1.575 -5.134 5.846 1.00 88.81 109 ASP A C 1
ATOM 885 O O . ASP A 1 109 ? 0.557 -4.707 5.322 1.00 88.81 109 ASP A O 1
ATOM 889 N N . ARG A 1 110 ? 2.589 -5.619 5.129 1.00 90.12 110 ARG A N 1
ATOM 890 C CA . ARG A 1 110 ? 2.621 -5.627 3.657 1.00 90.12 110 ARG A CA 1
ATOM 891 C C . ARG A 1 110 ? 2.467 -7.027 3.074 1.00 90.12 110 ARG A C 1
ATOM 893 O O . ARG A 1 110 ? 2.638 -7.202 1.875 1.00 90.12 110 ARG A O 1
ATOM 900 N N . SER A 1 111 ? 2.190 -8.026 3.910 1.00 90.06 111 SER A N 1
ATOM 901 C CA . SER A 1 111 ? 2.113 -9.432 3.497 1.00 90.06 111 SER A CA 1
ATOM 902 C C . SER A 1 111 ? 0.987 -9.726 2.504 1.00 90.06 111 SER A C 1
ATOM 904 O O . SER A 1 111 ? 1.069 -10.726 1.798 1.00 90.06 111 SER A O 1
ATOM 906 N N . ALA A 1 112 ? -0.025 -8.856 2.419 1.00 90.06 112 ALA A N 1
ATOM 907 C CA . ALA A 1 112 ? -1.096 -8.962 1.431 1.00 90.06 112 ALA A CA 1
ATOM 908 C C . ALA A 1 112 ? -0.627 -8.646 -0.000 1.00 90.06 112 ALA A C 1
ATOM 910 O O . ALA A 1 112 ? -1.120 -9.257 -0.941 1.00 90.06 112 ALA A O 1
ATOM 911 N N . SER A 1 113 ? 0.333 -7.731 -0.162 1.00 91.69 113 SER A N 1
ATOM 912 C CA . SER A 1 113 ? 0.817 -7.277 -1.476 1.00 91.69 113 SER A CA 1
ATOM 913 C C . SER A 1 113 ? 2.241 -7.735 -1.786 1.00 91.69 113 SER A C 1
ATOM 915 O O . SER A 1 113 ? 2.713 -7.569 -2.904 1.00 91.69 113 SER A O 1
ATOM 917 N N . LEU A 1 114 ? 2.987 -8.250 -0.810 1.00 91.38 114 LEU A N 1
ATOM 918 C CA . LEU A 1 114 ? 4.400 -8.590 -0.959 1.00 91.38 114 LEU A CA 1
ATOM 919 C C . LEU A 1 114 ? 4.724 -9.889 -0.223 1.00 91.38 114 LEU A C 1
ATOM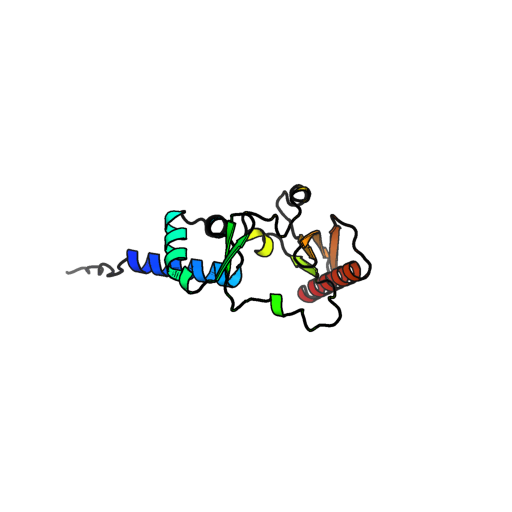 921 O O . LEU A 1 114 ? 4.613 -9.956 1.003 1.00 91.38 114 LEU A O 1
ATOM 925 N N . ASP A 1 115 ? 5.279 -10.871 -0.943 1.00 91.25 115 ASP A N 1
ATOM 926 C CA . ASP A 1 115 ? 5.962 -11.995 -0.298 1.00 91.25 115 ASP A CA 1
ATOM 927 C C . ASP A 1 115 ? 7.108 -11.449 0.567 1.00 91.25 115 ASP A C 1
ATOM 929 O O . ASP A 1 115 ? 8.090 -10.881 0.076 1.00 91.25 115 ASP A O 1
ATOM 933 N N . LEU A 1 116 ? 6.998 -11.640 1.882 1.00 86.06 116 LEU A N 1
ATOM 934 C CA . LEU A 1 116 ? 7.953 -11.128 2.859 1.00 86.06 116 LEU A CA 1
ATOM 935 C C . LEU A 1 116 ? 9.384 -11.638 2.623 1.00 86.06 116 LEU A C 1
ATOM 937 O O . LEU A 1 116 ? 10.335 -10.951 3.005 1.00 86.06 116 LEU A O 1
ATOM 941 N N . LYS A 1 117 ? 9.576 -12.774 1.934 1.00 88.31 117 LYS A N 1
ATOM 942 C CA . LYS A 1 117 ? 10.906 -13.254 1.509 1.00 88.31 117 LYS A CA 1
ATOM 943 C C . LYS A 1 117 ? 11.588 -12.292 0.531 1.00 88.31 117 LYS A C 1
ATOM 945 O O . LYS A 1 117 ? 12.820 -12.233 0.477 1.00 88.31 117 LYS A O 1
ATOM 950 N N . MET A 1 118 ? 10.805 -11.513 -0.213 1.00 86.69 118 MET A N 1
ATOM 951 C CA . MET A 1 118 ? 11.278 -10.513 -1.171 1.00 86.69 118 MET A CA 1
ATOM 952 C C . MET A 1 118 ? 11.538 -9.144 -0.536 1.00 86.69 118 MET A C 1
ATOM 954 O O . MET A 1 118 ? 12.156 -8.285 -1.165 1.00 86.69 118 MET A O 1
ATOM 958 N N . ARG A 1 119 ? 11.178 -8.938 0.741 1.00 83.50 119 ARG A N 1
ATOM 959 C CA . ARG A 1 119 ? 11.379 -7.666 1.461 1.00 83.50 119 ARG A CA 1
ATOM 960 C C . ARG A 1 119 ? 12.822 -7.157 1.408 1.00 83.50 119 ARG A C 1
ATOM 962 O O . ARG A 1 119 ? 13.035 -5.950 1.398 1.00 83.50 119 ARG A O 1
ATOM 969 N N . LYS A 1 120 ? 13.814 -8.052 1.344 1.00 84.31 120 LYS A N 1
ATOM 970 C CA . LYS A 1 120 ? 15.240 -7.697 1.214 1.00 84.31 120 LYS A CA 1
ATOM 971 C C . LYS A 1 120 ? 15.562 -6.890 -0.052 1.00 84.31 120 LYS A C 1
ATOM 973 O O . LYS A 1 120 ? 16.440 -6.040 -0.012 1.00 84.31 120 LYS A O 1
ATOM 978 N N . TYR A 1 121 ? 14.837 -7.118 -1.149 1.00 80.44 121 TYR A N 1
ATOM 979 C CA . TYR A 1 121 ? 15.007 -6.372 -2.402 1.00 80.44 121 TYR A CA 1
ATOM 980 C C . TYR A 1 121 ? 14.399 -4.975 -2.333 1.00 80.44 121 TYR A C 1
ATOM 982 O O . TYR A 1 121 ? 14.749 -4.091 -3.108 1.00 80.44 121 TYR A O 1
ATOM 990 N N . LEU A 1 122 ? 13.507 -4.774 -1.369 1.00 79.81 122 LEU A N 1
ATOM 991 C CA . LEU A 1 122 ? 12.968 -3.484 -1.014 1.00 79.81 122 LEU A CA 1
ATOM 992 C C . LEU A 1 122 ? 13.740 -2.945 0.193 1.00 79.81 122 LEU A C 1
ATOM 994 O O . LEU A 1 122 ? 13.098 -2.595 1.168 1.00 79.81 122 LEU A O 1
ATOM 998 N N . GLN A 1 123 ? 15.076 -2.887 0.185 1.00 73.94 123 GLN A N 1
ATOM 999 C CA . GLN A 1 123 ? 15.903 -2.180 1.187 1.00 73.94 123 GLN A CA 1
ATOM 1000 C C . GLN A 1 123 ? 16.757 -1.088 0.485 1.00 73.94 123 GLN A C 1
ATOM 1002 O O . GLN A 1 123 ? 17.074 -1.237 -0.687 1.00 73.94 123 GLN A O 1
ATOM 1007 N N . GLY A 1 124 ? 17.065 0.054 1.128 1.00 67.19 124 GLY A N 1
ATOM 1008 C CA . GLY A 1 124 ? 17.741 1.229 0.512 1.00 67.19 124 GLY A CA 1
ATOM 1009 C C . GLY A 1 124 ? 16.848 2.426 0.103 1.00 67.19 124 GLY A C 1
ATOM 1010 O O . GLY A 1 124 ? 15.659 2.430 0.420 1.00 67.19 124 GLY A O 1
ATOM 1011 N N . HIS A 1 125 ? 17.426 3.444 -0.558 1.00 60.19 125 HIS A N 1
ATOM 1012 C CA . HIS A 1 125 ? 16.833 4.787 -0.771 1.00 60.19 125 HIS A CA 1
ATOM 1013 C C . HIS A 1 125 ? 15.937 4.969 -2.014 1.00 60.19 125 HIS A C 1
ATOM 1015 O O . HIS A 1 125 ? 15.242 5.976 -2.104 1.00 60.19 125 HIS A O 1
ATOM 1021 N N . TYR A 1 126 ? 15.902 4.012 -2.947 1.00 56.22 126 TYR A N 1
ATOM 1022 C CA . TYR A 1 126 ? 15.068 4.081 -4.157 1.00 56.22 126 TYR A CA 1
ATOM 1023 C C . TYR A 1 126 ? 14.497 2.693 -4.460 1.00 56.22 126 TYR A C 1
ATOM 1025 O O . TYR A 1 126 ? 15.260 1.754 -4.680 1.00 56.22 126 TYR A O 1
ATOM 1033 N N . ARG A 1 127 ? 13.169 2.535 -4.412 1.00 76.12 127 ARG A N 1
ATOM 1034 C CA . ARG A 1 127 ? 12.478 1.230 -4.461 1.00 76.12 127 ARG A CA 1
ATOM 1035 C C . ARG A 1 127 ? 11.194 1.311 -5.279 1.00 76.12 127 ARG A C 1
ATOM 1037 O O . ARG A 1 127 ? 10.125 0.964 -4.789 1.00 76.12 127 ARG A O 1
ATOM 1044 N N . SER A 1 128 ? 11.280 1.819 -6.501 1.00 92.81 128 SER A N 1
ATOM 1045 C CA . SER A 1 128 ? 10.136 1.770 -7.408 1.00 92.81 128 SER A CA 1
ATOM 1046 C C . SER A 1 128 ? 9.789 0.302 -7.683 1.00 92.81 128 SER A C 1
ATOM 1048 O O . SER A 1 128 ? 10.681 -0.503 -7.972 1.00 92.81 128 SER A O 1
ATOM 1050 N N . THR A 1 129 ? 8.520 -0.062 -7.526 1.00 94.94 129 THR A N 1
ATOM 1051 C CA . THR A 1 129 ? 8.059 -1.457 -7.544 1.00 94.94 129 THR A CA 1
ATOM 1052 C C . THR A 1 129 ? 7.187 -1.753 -8.752 1.00 94.94 129 THR A C 1
ATOM 1054 O O . THR A 1 129 ? 6.602 -0.857 -9.355 1.00 94.94 129 THR A O 1
ATOM 1057 N N . ILE A 1 130 ? 7.166 -3.022 -9.146 1.00 96.38 130 ILE A N 1
ATOM 1058 C CA . ILE A 1 130 ? 6.272 -3.544 -10.176 1.00 96.38 130 ILE A CA 1
ATOM 1059 C C . ILE A 1 130 ? 5.154 -4.274 -9.439 1.00 96.38 130 ILE A C 1
ATOM 1061 O O . ILE A 1 130 ? 5.437 -5.261 -8.757 1.00 96.38 130 ILE A O 1
ATOM 1065 N N . SER A 1 131 ? 3.924 -3.782 -9.567 1.00 96.50 131 SER A N 1
ATOM 1066 C CA . SER A 1 131 ? 2.718 -4.471 -9.106 1.00 96.50 131 SER A CA 1
ATOM 1067 C C . SER A 1 131 ? 2.086 -5.207 -10.282 1.00 96.50 131 SER A C 1
ATOM 1069 O O . SER A 1 131 ? 1.928 -4.612 -11.345 1.00 96.50 131 SER A O 1
ATOM 1071 N N . LEU A 1 132 ? 1.771 -6.483 -10.096 1.00 95.75 132 LEU A N 1
ATOM 1072 C CA . LEU A 1 132 ? 1.034 -7.340 -11.018 1.00 95.75 132 LEU A CA 1
ATOM 1073 C C . LEU A 1 132 ? -0.177 -7.876 -10.258 1.00 95.75 132 LEU A C 1
ATOM 1075 O O . LEU A 1 132 ? 0.006 -8.593 -9.276 1.00 95.75 132 LEU A O 1
ATOM 1079 N N . ASP A 1 133 ? -1.381 -7.483 -10.669 1.00 92.94 133 ASP A N 1
ATOM 1080 C CA . ASP A 1 133 ? -2.645 -7.870 -10.023 1.00 92.94 133 ASP A CA 1
ATOM 1081 C C . ASP A 1 133 ? -2.626 -7.646 -8.495 1.00 92.94 133 ASP A C 1
ATOM 1083 O O . ASP A 1 133 ? -3.063 -8.471 -7.694 1.00 92.94 133 ASP A O 1
ATOM 1087 N N . GLY A 1 134 ? -2.033 -6.523 -8.071 1.00 92.12 134 GLY A N 1
ATOM 1088 C CA . GLY A 1 134 ? -1.870 -6.157 -6.659 1.00 92.12 134 GLY A CA 1
ATOM 1089 C C . GLY A 1 134 ? -0.686 -6.823 -5.942 1.00 92.12 134 GLY A C 1
ATOM 1090 O O . GLY A 1 134 ? -0.395 -6.506 -4.791 1.00 92.12 134 GLY A O 1
ATOM 1091 N N . GLN A 1 135 ? 0.053 -7.718 -6.594 1.00 94.94 135 GLN A N 1
ATOM 1092 C CA . GLN A 1 135 ? 1.235 -8.352 -6.013 1.00 94.94 135 GLN A CA 1
ATOM 1093 C C . GLN A 1 135 ? 2.522 -7.684 -6.487 1.00 94.94 135 GLN A C 1
ATOM 1095 O O . GLN A 1 135 ? 2.759 -7.484 -7.676 1.00 94.94 135 GLN A O 1
ATOM 1100 N N . ILE A 1 136 ? 3.419 -7.382 -5.554 1.00 95.19 136 ILE A N 1
ATOM 1101 C CA . ILE A 1 136 ? 4.744 -6.858 -5.861 1.00 95.19 136 ILE A CA 1
ATOM 1102 C C . ILE A 1 136 ? 5.631 -7.987 -6.378 1.00 95.19 136 ILE A C 1
ATOM 1104 O O . ILE A 1 136 ? 6.123 -8.829 -5.624 1.00 95.19 136 ILE A O 1
ATOM 1108 N N . VAL A 1 137 ? 5.890 -7.950 -7.681 1.00 95.88 137 VAL A N 1
ATOM 1109 C CA . VAL A 1 137 ? 6.625 -8.991 -8.415 1.00 95.88 137 VAL A CA 1
ATOM 1110 C C . VAL A 1 137 ? 8.030 -8.568 -8.829 1.00 95.88 137 VAL A C 1
ATOM 1112 O O . VAL A 1 137 ? 8.772 -9.348 -9.430 1.00 95.88 137 VAL A O 1
ATOM 1115 N N . GLY A 1 138 ? 8.432 -7.339 -8.515 1.00 94.50 138 GLY A N 1
ATOM 1116 C CA . GLY A 1 138 ? 9.769 -6.855 -8.823 1.00 94.50 138 GLY A CA 1
ATOM 1117 C C . GLY A 1 138 ? 9.995 -5.392 -8.486 1.00 94.50 138 GLY A C 1
ATOM 1118 O O . GLY A 1 138 ? 9.146 -4.708 -7.913 1.00 94.50 138 GLY A O 1
ATOM 1119 N N . THR A 1 139 ? 11.161 -4.907 -8.888 1.00 94.62 139 THR A N 1
ATOM 1120 C CA . THR A 1 139 ? 11.529 -3.494 -8.862 1.00 94.62 139 THR A CA 1
ATOM 1121 C C . THR A 1 139 ? 11.849 -3.004 -10.260 1.00 94.62 139 THR A C 1
ATOM 1123 O O . THR A 1 139 ? 12.150 -3.782 -11.170 1.00 94.62 139 THR A O 1
ATOM 1126 N N . TRP A 1 140 ? 11.792 -1.691 -10.438 1.00 94.25 140 TRP A N 1
ATOM 1127 C CA . TRP A 1 140 ? 12.187 -1.063 -11.686 1.00 94.25 140 TRP A CA 1
ATOM 1128 C C . TRP A 1 140 ? 13.031 0.180 -11.444 1.00 94.25 140 TRP A C 1
ATOM 1130 O O . TRP A 1 140 ? 12.962 0.833 -10.401 1.00 94.25 140 TRP A O 1
ATOM 1140 N N . ARG A 1 141 ? 13.838 0.520 -12.444 1.00 92.44 141 ARG A N 1
ATOM 1141 C CA . ARG A 1 141 ? 14.629 1.745 -12.482 1.00 92.44 141 ARG A CA 1
ATOM 1142 C C . ARG A 1 141 ? 14.451 2.419 -13.829 1.00 92.44 141 ARG A C 1
ATOM 1144 O O . ARG A 1 141 ? 14.299 1.761 -14.854 1.00 92.44 141 ARG A O 1
ATOM 1151 N N . ARG A 1 142 ? 14.524 3.746 -13.818 1.00 91.94 142 ARG A N 1
ATOM 1152 C CA . ARG A 1 142 ? 14.592 4.569 -15.024 1.00 91.94 142 ARG A CA 1
ATOM 1153 C C . ARG A 1 142 ? 15.918 5.300 -15.111 1.00 91.94 142 ARG A C 1
ATOM 1155 O O . ARG A 1 142 ? 16.394 5.840 -14.115 1.00 91.94 142 ARG A O 1
ATOM 1162 N N . THR A 1 143 ? 16.453 5.386 -16.319 1.00 92.38 143 THR A N 1
ATOM 1163 C CA . THR A 1 143 ? 17.603 6.231 -16.641 1.00 92.38 143 THR A CA 1
ATOM 1164 C C . THR A 1 143 ? 17.209 7.203 -17.745 1.00 92.38 143 THR A C 1
ATOM 1166 O O . THR A 1 143 ? 16.891 6.795 -18.865 1.00 92.38 143 THR A O 1
ATOM 1169 N N . PHE A 1 144 ? 17.259 8.501 -17.449 1.00 91.19 144 PHE A N 1
ATOM 1170 C CA . PHE A 1 144 ? 16.997 9.539 -18.441 1.00 91.19 144 PHE A CA 1
ATOM 1171 C C . PHE A 1 144 ? 18.180 9.687 -19.402 1.00 91.19 144 PHE A C 1
ATOM 1173 O O . PHE A 1 144 ? 19.338 9.793 -18.996 1.00 91.19 144 PHE A O 1
ATOM 1180 N N . LYS A 1 145 ? 17.882 9.716 -20.700 1.00 88.94 145 LYS A N 1
ATOM 1181 C CA . LYS A 1 145 ? 18.792 10.130 -21.775 1.00 88.94 145 LYS A CA 1
ATOM 1182 C C . LYS A 1 145 ? 18.147 11.298 -22.532 1.00 88.94 145 LYS A C 1
ATOM 1184 O O . LYS A 1 145 ? 16.959 11.562 -22.362 1.00 88.94 145 LYS A O 1
ATOM 1189 N N . LYS A 1 146 ? 18.908 11.987 -23.396 1.00 85.38 146 LYS A N 1
ATOM 1190 C CA . LYS A 1 146 ? 18.441 13.198 -24.113 1.00 85.38 146 LYS A CA 1
ATOM 1191 C C . LYS A 1 146 ? 17.031 13.044 -24.713 1.00 85.38 146 LYS A C 1
ATOM 1193 O O . LYS A 1 146 ? 16.163 13.874 -24.450 1.00 85.38 146 LYS A O 1
ATOM 1198 N N . SER A 1 147 ? 16.781 11.965 -25.456 1.00 84.31 147 SER A N 1
ATOM 1199 C CA . SER A 1 147 ? 15.520 11.739 -26.185 1.00 84.31 147 SER A CA 1
ATOM 1200 C C . SER A 1 147 ? 14.707 10.523 -25.727 1.00 84.31 147 SER A C 1
ATOM 1202 O O . SER A 1 147 ? 13.651 10.261 -26.298 1.00 84.31 147 SER A O 1
ATOM 1204 N N . ARG A 1 148 ? 15.170 9.777 -24.716 1.00 88.94 148 ARG A N 1
ATOM 1205 C CA . ARG A 1 148 ? 14.531 8.522 -24.297 1.00 88.94 148 ARG A CA 1
ATOM 1206 C C . ARG A 1 148 ? 14.652 8.252 -22.805 1.00 88.94 148 ARG A C 1
ATOM 1208 O O . ARG A 1 148 ? 15.605 8.717 -22.174 1.00 88.94 148 ARG A O 1
ATOM 1215 N N . VAL A 1 149 ? 13.734 7.452 -22.276 1.00 92.25 149 VAL A N 1
ATOM 1216 C CA . VAL A 1 149 ? 13.849 6.862 -20.935 1.00 92.25 149 VAL A CA 1
ATOM 1217 C C . VAL A 1 149 ? 14.176 5.386 -21.091 1.00 92.25 149 VAL A C 1
ATOM 1219 O O . VAL A 1 149 ? 13.464 4.645 -21.762 1.00 92.25 149 VAL A O 1
ATOM 1222 N N . LEU A 1 150 ? 15.280 4.954 -20.489 1.00 92.25 150 LEU A N 1
ATOM 1223 C CA . LEU A 1 150 ? 15.603 3.534 -20.401 1.00 92.25 150 LEU A CA 1
ATOM 1224 C C . LEU A 1 150 ? 14.959 2.976 -19.140 1.00 92.25 150 LEU A C 1
ATOM 1226 O O . LEU A 1 150 ? 15.198 3.509 -18.058 1.00 92.25 150 LEU A O 1
ATOM 1230 N N . MET A 1 151 ? 14.155 1.932 -19.306 1.00 93.56 151 MET A N 1
ATOM 1231 C CA . MET A 1 151 ? 13.504 1.212 -18.218 1.00 93.56 151 MET A CA 1
ATOM 1232 C C . MET A 1 151 ? 14.264 -0.092 -17.986 1.00 93.56 151 MET A C 1
ATOM 1234 O O . MET A 1 151 ? 14.568 -0.813 -18.935 1.00 93.56 151 MET A O 1
ATOM 1238 N N . GLU A 1 152 ? 14.595 -0.371 -16.735 1.00 93.94 152 GLU A N 1
ATOM 1239 C CA . GLU A 1 152 ? 15.247 -1.602 -16.299 1.00 93.94 152 GLU A CA 1
ATOM 1240 C C . GLU A 1 152 ? 14.338 -2.284 -15.279 1.00 93.94 152 GLU A C 1
ATOM 1242 O O . GLU A 1 152 ? 13.897 -1.639 -14.326 1.00 93.94 152 GLU A O 1
ATOM 1247 N N . TYR A 1 153 ? 14.074 -3.577 -15.468 1.00 94.81 153 TYR A N 1
ATOM 1248 C CA . TYR A 1 153 ? 13.181 -4.360 -14.616 1.00 94.81 153 TYR A CA 1
ATOM 1249 C C . TYR A 1 153 ? 13.950 -5.482 -13.922 1.00 94.81 153 TYR A C 1
ATOM 1251 O O . TYR A 1 153 ? 14.605 -6.294 -14.577 1.00 94.81 153 TYR A O 1
ATOM 1259 N N . HIS A 1 154 ? 13.828 -5.562 -12.601 1.00 93.31 154 HIS A N 1
ATOM 1260 C CA . HIS A 1 154 ? 14.342 -6.662 -11.796 1.00 93.31 154 HIS A CA 1
ATOM 1261 C C . HIS A 1 154 ? 13.166 -7.433 -11.192 1.00 93.31 154 HIS A C 1
ATOM 1263 O O . HIS A 1 154 ? 12.560 -7.013 -10.206 1.00 93.31 154 HIS A O 1
ATOM 1269 N N . ARG A 1 155 ? 12.835 -8.571 -11.802 1.00 93.81 155 ARG A N 1
ATOM 1270 C CA . ARG A 1 155 ? 11.686 -9.405 -11.424 1.00 93.81 155 ARG A CA 1
ATOM 1271 C C . ARG A 1 155 ? 12.096 -10.452 -10.396 1.00 93.81 155 ARG A C 1
ATOM 1273 O O . ARG A 1 155 ? 13.167 -11.041 -10.510 1.00 93.81 155 ARG A O 1
ATOM 1280 N N . PHE A 1 156 ? 11.229 -10.698 -9.423 1.00 92.44 156 PHE A N 1
ATOM 1281 C CA . PHE A 1 156 ? 11.399 -11.747 -8.415 1.00 92.44 156 PHE A CA 1
ATOM 1282 C C . PHE A 1 156 ? 10.877 -13.101 -8.897 1.00 92.44 156 PHE A C 1
ATOM 1284 O O . PHE A 1 156 ? 11.319 -14.140 -8.412 1.00 92.44 156 PHE A O 1
ATOM 1291 N N . ILE A 1 157 ? 9.959 -13.080 -9.866 1.00 92.75 157 ILE A N 1
ATOM 1292 C CA . ILE A 1 157 ? 9.310 -14.260 -10.438 1.00 92.75 157 ILE A CA 1
ATOM 1293 C C . ILE A 1 157 ? 9.496 -14.317 -11.958 1.00 92.75 157 ILE A C 1
ATOM 1295 O O . ILE A 1 157 ? 9.891 -13.342 -12.606 1.00 92.75 157 ILE A O 1
ATOM 1299 N N . THR A 1 158 ? 9.184 -15.476 -12.536 1.00 95.75 158 THR A N 1
ATOM 1300 C CA . THR A 1 158 ? 9.088 -15.630 -13.991 1.00 95.75 158 THR A CA 1
ATOM 1301 C C . THR A 1 158 ? 7.708 -15.191 -14.452 1.00 95.75 158 THR A C 1
ATOM 1303 O O . THR A 1 158 ? 6.719 -15.688 -13.933 1.00 95.75 158 THR A O 1
ATOM 1306 N N . LEU A 1 159 ? 7.667 -14.302 -15.446 1.00 96.12 159 LEU A N 1
ATOM 1307 C CA . LEU A 1 159 ? 6.421 -13.848 -16.060 1.00 96.12 159 LEU A CA 1
ATOM 1308 C C . LEU A 1 159 ? 6.071 -14.677 -17.303 1.00 96.12 159 LEU A C 1
ATOM 1310 O O . LEU A 1 159 ? 6.959 -15.003 -18.113 1.00 96.12 159 LEU A O 1
ATOM 1314 N N . ASN A 1 160 ? 4.787 -14.975 -17.479 1.00 96.19 160 ASN A N 1
ATOM 1315 C CA . ASN A 1 160 ? 4.233 -15.587 -18.683 1.00 96.19 160 ASN A CA 1
ATOM 1316 C C . ASN A 1 160 ? 4.239 -14.591 -19.869 1.00 96.19 160 ASN A C 1
ATOM 1318 O O . ASN A 1 160 ? 4.823 -13.506 -19.791 1.00 96.19 160 ASN A O 1
ATOM 1322 N N . ARG A 1 161 ? 3.691 -14.986 -21.024 1.00 96.12 161 ARG A N 1
ATOM 1323 C CA . ARG A 1 161 ? 3.699 -14.138 -22.229 1.00 96.12 161 ARG A CA 1
ATOM 1324 C C . ARG A 1 161 ? 2.865 -12.865 -22.047 1.00 96.12 161 ARG A C 1
ATOM 1326 O O . ARG A 1 161 ? 3.340 -11.794 -22.419 1.00 96.12 161 ARG A O 1
ATOM 1333 N N . ASP A 1 162 ? 1.679 -12.989 -21.473 1.00 95.44 162 ASP A N 1
ATOM 1334 C CA . ASP A 1 162 ? 0.713 -11.898 -21.348 1.00 95.44 162 ASP A CA 1
ATOM 1335 C C . ASP A 1 162 ? 1.141 -10.912 -20.255 1.00 95.44 162 ASP A C 1
ATOM 1337 O O . ASP A 1 162 ? 1.104 -9.703 -20.459 1.00 95.44 162 ASP A O 1
ATOM 1341 N N . GLU A 1 163 ? 1.692 -11.409 -19.147 1.00 96.25 163 GLU A N 1
ATOM 1342 C CA . GLU A 1 163 ? 2.272 -10.585 -18.077 1.00 96.25 163 GLU A CA 1
ATOM 1343 C C . GLU A 1 163 ? 3.494 -9.784 -18.556 1.00 96.25 163 GLU A C 1
ATOM 1345 O O . GLU A 1 163 ? 3.684 -8.630 -18.171 1.00 96.25 163 GLU A O 1
ATOM 1350 N N . LYS A 1 164 ? 4.341 -10.376 -19.415 1.00 96.75 164 LYS A N 1
ATOM 1351 C CA . LYS A 1 164 ? 5.458 -9.649 -20.046 1.00 96.75 164 LYS A CA 1
ATOM 1352 C C . LYS A 1 164 ? 4.944 -8.537 -20.948 1.00 96.75 164 LYS A C 1
ATOM 1354 O O . LYS A 1 164 ? 5.450 -7.424 -20.867 1.00 96.75 164 LYS A O 1
ATOM 1359 N N . HIS A 1 165 ? 3.940 -8.841 -21.767 1.00 96.25 165 HIS A N 1
ATOM 1360 C CA . HIS A 1 165 ? 3.319 -7.856 -22.641 1.00 96.25 165 HIS A CA 1
ATOM 1361 C C . HIS A 1 165 ? 2.705 -6.699 -21.834 1.00 96.25 165 HIS A C 1
ATOM 1363 O O . HIS A 1 165 ? 2.965 -5.540 -22.138 1.00 96.25 165 HIS A O 1
ATOM 1369 N N . ALA A 1 166 ? 1.974 -6.995 -20.755 1.00 96.25 166 ALA A N 1
ATOM 1370 C CA . ALA A 1 166 ? 1.411 -5.982 -19.862 1.00 96.25 166 ALA A CA 1
ATOM 1371 C C . ALA A 1 166 ? 2.492 -5.106 -19.196 1.00 96.25 166 ALA A C 1
ATOM 1373 O O . ALA A 1 166 ? 2.335 -3.889 -19.093 1.00 96.25 166 ALA A O 1
ATOM 1374 N N . LEU A 1 167 ? 3.622 -5.697 -18.789 1.00 97.19 167 LEU A N 1
ATOM 1375 C CA . LEU A 1 167 ? 4.759 -4.946 -18.249 1.00 97.19 167 LEU A CA 1
ATOM 1376 C C . LEU A 1 167 ? 5.394 -4.010 -19.289 1.00 97.19 167 LEU A C 1
ATOM 1378 O O . LEU A 1 167 ? 5.742 -2.872 -18.957 1.00 97.19 167 LEU A O 1
ATOM 1382 N N . ASP A 1 168 ? 5.539 -4.471 -20.530 1.00 95.88 168 ASP A N 1
ATOM 1383 C CA . ASP A 1 168 ? 6.075 -3.657 -21.622 1.00 95.88 168 ASP A CA 1
ATOM 1384 C C . ASP A 1 168 ? 5.141 -2.473 -21.936 1.00 95.88 168 ASP A C 1
ATOM 1386 O O . ASP A 1 168 ? 5.609 -1.332 -22.031 1.00 95.88 168 ASP A O 1
ATOM 1390 N N . GLU A 1 169 ? 3.825 -2.704 -21.984 1.00 96.12 169 GLU A N 1
ATOM 1391 C CA . GLU A 1 169 ? 2.808 -1.654 -22.145 1.00 96.12 169 GLU A CA 1
ATOM 1392 C C . GLU A 1 169 ? 2.853 -0.626 -21.003 1.00 96.12 169 GLU A C 1
ATOM 1394 O O . GLU A 1 169 ? 2.898 0.582 -21.252 1.00 96.12 169 GLU A O 1
ATOM 1399 N N . ALA A 1 170 ? 2.957 -1.071 -19.745 1.00 96.31 170 ALA A N 1
ATOM 1400 C CA . ALA A 1 170 ? 3.127 -0.170 -18.601 1.00 96.31 170 ALA A CA 1
ATOM 1401 C C . ALA A 1 170 ? 4.403 0.691 -18.729 1.00 96.31 170 ALA A C 1
ATOM 1403 O O . ALA A 1 170 ? 4.413 1.882 -18.395 1.00 96.31 170 ALA A O 1
ATOM 1404 N N . GLY A 1 171 ? 5.484 0.122 -19.273 1.00 95.69 171 GLY A N 1
ATOM 1405 C CA . GLY A 1 171 ? 6.707 0.850 -19.612 1.00 95.69 171 GLY A CA 1
ATOM 1406 C C . GLY A 1 171 ? 6.505 1.924 -20.685 1.00 95.69 171 GLY A C 1
ATOM 1407 O O . GLY A 1 171 ? 7.047 3.028 -20.559 1.00 95.69 171 GLY A O 1
ATOM 1408 N N . LEU A 1 172 ? 5.723 1.632 -21.726 1.00 94.38 172 LEU A N 1
ATOM 1409 C CA . LEU A 1 172 ? 5.376 2.589 -22.781 1.00 94.38 172 LEU A CA 1
ATOM 1410 C C . LEU A 1 172 ? 4.498 3.727 -22.255 1.00 94.38 172 LEU A C 1
ATOM 1412 O O . LEU A 1 172 ? 4.770 4.892 -22.561 1.00 94.38 172 LEU A O 1
ATOM 1416 N N . LEU A 1 173 ? 3.509 3.420 -21.412 1.00 94.06 173 LEU A N 1
ATOM 1417 C CA . LEU A 1 173 ? 2.678 4.424 -20.743 1.00 94.06 173 LEU A CA 1
ATOM 1418 C C . LEU A 1 173 ? 3.531 5.376 -19.901 1.00 94.06 173 LEU A C 1
ATOM 1420 O O . LEU A 1 173 ? 3.404 6.596 -20.027 1.00 94.06 173 LEU A O 1
ATOM 1424 N N . TYR A 1 174 ? 4.470 4.836 -19.119 1.00 93.12 174 TYR A N 1
ATOM 1425 C CA . TYR A 1 174 ? 5.397 5.649 -18.336 1.00 93.12 174 TYR A CA 1
ATOM 1426 C C . TYR A 1 174 ? 6.245 6.577 -19.222 1.00 93.12 174 TYR A C 1
ATOM 1428 O O . TYR A 1 174 ? 6.386 7.770 -18.951 1.00 93.12 174 TYR A O 1
ATOM 1436 N N . LYS A 1 175 ? 6.799 6.059 -20.321 1.00 92.19 175 LYS A N 1
ATOM 1437 C CA . LYS A 1 175 ? 7.585 6.859 -21.275 1.00 92.19 175 LYS A CA 1
ATOM 1438 C C . LYS A 1 175 ? 6.766 7.983 -21.906 1.00 92.19 175 LYS A C 1
ATOM 1440 O O . LYS A 1 175 ? 7.255 9.113 -21.991 1.00 92.19 175 LYS A O 1
ATOM 1445 N N . ARG A 1 176 ? 5.519 7.689 -22.290 1.00 92.00 176 ARG A N 1
ATOM 1446 C CA . ARG A 1 176 ? 4.571 8.670 -22.830 1.00 92.00 176 ARG A CA 1
ATOM 1447 C C . ARG A 1 176 ? 4.278 9.770 -21.815 1.00 92.00 176 ARG A C 1
ATOM 1449 O O . ARG A 1 176 ? 4.369 10.937 -22.178 1.00 92.00 176 ARG A O 1
ATOM 1456 N N . PHE A 1 177 ? 4.011 9.411 -20.559 1.00 90.12 177 PHE A N 1
ATOM 1457 C CA . PHE A 1 177 ? 3.830 10.371 -19.466 1.00 90.12 177 PHE A CA 1
ATOM 1458 C C . PHE A 1 177 ? 5.041 11.307 -19.315 1.00 90.12 177 PHE A C 1
ATOM 1460 O O . PHE A 1 177 ? 4.889 12.508 -19.120 1.00 90.12 177 PHE A O 1
ATOM 1467 N N . MET A 1 178 ? 6.255 10.783 -19.506 1.00 88.62 178 MET A N 1
ATOM 1468 C CA . MET A 1 178 ? 7.491 11.572 -19.450 1.00 88.62 178 MET A CA 1
ATOM 1469 C C . MET A 1 178 ? 7.814 12.346 -20.740 1.00 88.62 178 MET A C 1
ATOM 1471 O O . MET A 1 178 ? 8.874 12.971 -20.811 1.00 88.62 178 MET A O 1
ATOM 1475 N N . ASN A 1 179 ? 6.951 12.31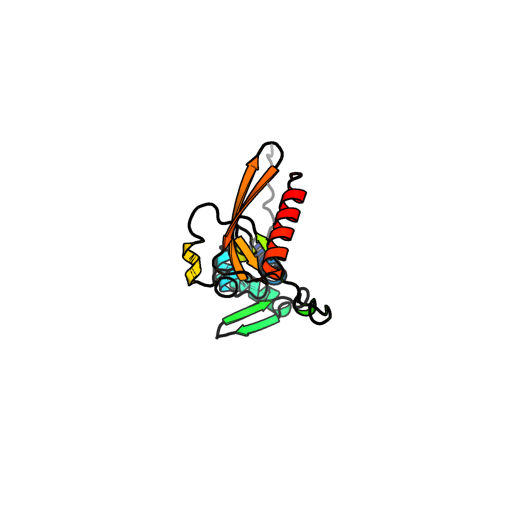3 -21.763 1.00 87.44 179 ASN A N 1
ATOM 1476 C CA . ASN A 1 179 ? 7.194 12.891 -23.091 1.00 87.44 179 ASN A CA 1
ATOM 1477 C C . ASN A 1 179 ? 8.504 12.393 -23.741 1.00 87.44 179 ASN A C 1
ATOM 1479 O O . ASN A 1 179 ? 9.261 13.160 -24.346 1.00 87.44 179 ASN A O 1
ATOM 1483 N N . LYS A 1 180 ? 8.819 11.101 -23.586 1.00 76.56 180 LYS A N 1
ATOM 1484 C CA . LYS A 1 180 ? 10.035 10.464 -24.123 1.00 76.56 180 LYS A CA 1
ATOM 1485 C C . LYS A 1 180 ? 9.697 9.176 -24.880 1.00 76.56 180 LYS A C 1
ATOM 1487 O O . LYS A 1 180 ? 8.658 8.569 -24.649 1.00 76.56 180 LYS A O 1
ATOM 1492 N N . LYS A 1 181 ? 10.595 8.768 -25.787 1.00 63.03 181 LYS A N 1
ATOM 1493 C CA . LYS A 1 181 ? 10.574 7.433 -26.418 1.00 63.03 181 LYS A CA 1
ATOM 1494 C C . LYS A 1 181 ? 11.175 6.361 -25.495 1.00 63.03 181 LYS A C 1
ATOM 1496 O O . LYS A 1 181 ? 11.969 6.725 -24.595 1.00 63.03 181 LYS A O 1
#

Mean predicted aligned error: 8.5 Å

Sequence (181 aa):
MSLDMIPESDIDDDDDDDEALAELTRRYFKSRGPATLHDFIWWSGLLTADARTGLEAVKSELNQETIKGRTYWYSEEENLLTLNEDSGANLPVVHLLPTYDEYLFSYRDRSASLDLKMRKYLQGHYRSTISLDGQIVGTWRRTFKKSRVLMEYHRFITLNRDEKHALDEAGLLYKRFMNKK

Secondary structure (DSSP, 8-state):
-----PPPP---HHHHHHHHHHHHHHHHHHHH-SB-HHHHHHHH---HHHHHHHHHHHGGGSEEEEETTEEEEE-GGG-GGGGGSS-SS-PPPEEEEPTT-HHHHS-S--TTTS-GGGGGGG-SS---EEEETTEEEEEEEEEE-SS-EEEEEEESS---HHHHHHHHHHHHHHHHHTT--